Protein AF-B1BQ79-F1 (afdb_monomer_lite)

Organism: NCBI:txid451755

Foldseek 3Di:
DDDDDDDDDDPVNVVVVVVVVVVVCVVAPAAPAWDDDLAWTDDPNFIWGWDAWQFLLVQWDFRHAHPVRQWGKTFHDDPPDTQKIWTQGPVDIIIIGGPPDDFDQDAAFQWKWKQRVPSDSCTLIDRDPVVSVLVVVVLPDDDQWDKAKFQAQSAQKIWIFTGHPPDRIGGPSRTSWIWGQGPNWIWTAGPVQVVVQPPPPPGSIGIGGTDTDPPPVSSVVCVVCVVSHHPHSDDDDD

Secondary structure (DSSP, 8-state):
----------HHHHHHHHHHHHHHHHHSPBPSS-EE-SSEEEETTEEEEE---EE-GGG-EEEEE-TTS--EEEEEESSSSEEEEEEE-SS-EEEEE-TTPPPPSSS-EEEEEESTT-SSS--EEE--HHHHHHHHHHHT----EEEEEES-TTTSEEEEEEEETT-SEE-GGGEEEEEEEETTEEEEE-HHHHHHHT--TT-S-EEEEEEEP--HHHHHHHHHTHHHH--BS-----

Structure (mmCIF, N/CA/C/O backbone):
data_AF-B1BQ79-F1
#
_entry.id   AF-B1BQ79-F1
#
loop_
_atom_site.group_PDB
_atom_site.id
_atom_site.type_symbol
_atom_site.label_atom_id
_atom_site.label_alt_id
_atom_site.label_comp_id
_atom_site.label_asym_id
_atom_site.label_entity_id
_atom_site.label_seq_id
_atom_site.pdbx_PDB_ins_code
_atom_site.Cartn_x
_atom_site.Cartn_y
_atom_site.Cartn_z
_atom_site.occupancy
_atom_site.B_iso_or_equiv
_atom_site.auth_seq_id
_atom_site.auth_comp_id
_atom_site.auth_asym_id
_atom_site.auth_atom_id
_atom_site.pdbx_PDB_model_num
ATOM 1 N N . MET A 1 1 ? -29.094 53.084 30.830 1.00 44.12 1 MET A N 1
ATOM 2 C CA . MET A 1 1 ? -29.700 51.747 31.041 1.00 44.12 1 MET A CA 1
ATOM 3 C C . MET A 1 1 ? -29.272 50.825 29.903 1.00 44.12 1 MET A C 1
ATOM 5 O O . MET A 1 1 ? -29.680 51.060 28.771 1.00 44.12 1 MET A O 1
ATOM 9 N N . LYS A 1 2 ? -28.404 49.832 30.152 1.00 46.66 2 LYS A N 1
ATOM 10 C CA . LYS A 1 2 ? -28.045 48.827 29.133 1.00 46.66 2 LYS A CA 1
ATOM 11 C C . LYS A 1 2 ? -29.230 47.869 28.967 1.00 46.66 2 LYS A C 1
ATOM 13 O O . LYS A 1 2 ? -29.607 47.197 29.919 1.00 46.66 2 LYS A O 1
ATOM 18 N N . LYS A 1 3 ? -29.847 47.849 27.781 1.00 50.97 3 LYS A N 1
ATOM 19 C CA . LYS A 1 3 ? -30.880 46.867 27.423 1.00 50.97 3 LYS A CA 1
ATOM 20 C C . LYS A 1 3 ? -30.214 45.496 27.297 1.00 50.97 3 LYS A C 1
ATOM 22 O O . LYS A 1 3 ? -29.418 45.294 26.382 1.00 50.97 3 LYS A O 1
ATOM 27 N N . ASN A 1 4 ? -30.545 44.568 28.190 1.00 51.78 4 ASN A N 1
ATOM 28 C CA . ASN A 1 4 ? -30.192 43.162 28.020 1.00 51.78 4 ASN A CA 1
ATOM 29 C C . ASN A 1 4 ? -30.968 42.626 26.810 1.00 51.78 4 ASN A C 1
ATOM 31 O O . ASN A 1 4 ? -32.196 42.558 26.837 1.00 51.78 4 ASN A O 1
ATOM 35 N N . LYS A 1 5 ? -30.264 42.301 25.721 1.00 53.72 5 LYS A N 1
ATOM 36 C CA . LYS A 1 5 ? -30.862 41.598 24.582 1.00 53.72 5 LYS A CA 1
ATOM 37 C C . LYS A 1 5 ? -31.101 40.149 25.000 1.00 53.72 5 LYS A C 1
ATOM 39 O O . LYS A 1 5 ? -30.147 39.404 25.194 1.00 53.72 5 LYS A O 1
ATOM 44 N N . ILE A 1 6 ? -32.366 39.766 25.141 1.00 58.16 6 ILE A N 1
ATOM 45 C CA . ILE A 1 6 ? -32.763 38.365 25.294 1.00 58.16 6 ILE A CA 1
ATOM 46 C C . ILE A 1 6 ? -32.676 37.735 23.903 1.00 58.16 6 ILE A C 1
ATOM 48 O O . ILE A 1 6 ? -33.415 38.120 22.998 1.00 58.16 6 ILE A O 1
ATOM 52 N N . ILE A 1 7 ? -31.736 36.811 23.714 1.00 64.56 7 ILE A N 1
ATOM 53 C CA . ILE A 1 7 ? -31.636 36.016 22.490 1.00 64.56 7 ILE A CA 1
ATOM 54 C C . ILE A 1 7 ? -32.613 34.850 22.644 1.00 64.56 7 ILE A C 1
ATOM 56 O O . ILE A 1 7 ? -32.379 33.942 23.437 1.00 64.56 7 ILE A O 1
ATOM 60 N N . ILE A 1 8 ? -33.727 34.893 21.913 1.00 64.44 8 ILE A N 1
ATOM 61 C CA . ILE A 1 8 ? -34.681 33.783 21.839 1.00 64.44 8 ILE A CA 1
ATOM 62 C C . ILE A 1 8 ? -34.204 32.861 20.717 1.00 64.44 8 ILE A C 1
ATOM 64 O O . ILE A 1 8 ? -34.323 33.198 19.540 1.00 64.44 8 ILE A O 1
ATOM 68 N N . ILE A 1 9 ? -33.629 31.716 21.082 1.00 68.50 9 ILE A N 1
ATOM 69 C CA . ILE A 1 9 ? -33.280 30.673 20.115 1.00 68.50 9 ILE A CA 1
ATOM 70 C C . ILE A 1 9 ? -34.561 29.880 19.815 1.00 68.50 9 ILE A C 1
ATOM 72 O O . ILE A 1 9 ? -35.180 29.366 20.750 1.00 68.50 9 ILE A O 1
ATOM 76 N N . PRO A 1 10 ? -34.992 29.769 18.548 1.00 78.81 10 PRO A N 1
ATOM 77 C CA . PRO A 1 10 ? -36.193 29.019 18.205 1.00 78.81 10 PRO A CA 1
ATOM 78 C C . PRO A 1 10 ? -36.003 27.528 18.510 1.00 78.81 10 PRO A C 1
ATOM 80 O O . PRO A 1 10 ? -34.945 26.960 18.242 1.00 78.81 10 PRO A O 1
ATOM 83 N N . THR A 1 11 ? -37.047 26.869 19.017 1.00 78.88 11 THR A N 1
ATOM 84 C CA . THR A 1 11 ? -37.045 25.438 19.382 1.00 78.88 11 THR A CA 1
ATOM 85 C C . THR A 1 11 ? -36.559 24.535 18.241 1.00 78.88 11 THR A C 1
ATOM 87 O O . THR A 1 11 ? -35.865 23.551 18.482 1.00 78.88 11 THR A O 1
ATOM 90 N N . LEU A 1 12 ? -36.847 24.911 16.989 1.00 81.12 12 LEU A N 1
ATOM 91 C CA . LEU A 1 12 ? -36.359 24.224 15.791 1.00 81.12 12 LEU A CA 1
ATOM 92 C C . LEU A 1 12 ? -34.825 24.257 15.667 1.00 81.12 12 LEU A C 1
ATOM 94 O O . LEU A 1 12 ? -34.223 23.248 15.320 1.00 81.12 12 LEU A O 1
ATOM 98 N N . ALA A 1 13 ? -34.180 25.382 15.991 1.00 81.50 13 ALA A N 1
ATOM 99 C CA . ALA A 1 13 ? -32.720 25.481 15.964 1.00 81.50 13 ALA A CA 1
ATOM 100 C C . ALA A 1 13 ? -32.080 24.606 17.052 1.00 81.50 13 ALA A C 1
ATOM 102 O O . ALA A 1 13 ? -31.071 23.958 16.794 1.00 81.50 13 ALA A O 1
ATOM 103 N N . ILE A 1 14 ? -32.697 24.517 18.236 1.00 85.00 14 ILE A N 1
ATOM 104 C CA . ILE A 1 14 ? -32.247 23.613 19.307 1.00 85.00 14 ILE A CA 1
ATOM 105 C C . ILE A 1 14 ? -32.357 22.147 18.858 1.00 85.00 14 ILE A C 1
ATOM 107 O O . ILE A 1 14 ? -31.410 21.385 19.033 1.00 85.00 14 ILE A O 1
ATOM 111 N N . LEU A 1 15 ? -33.471 21.761 18.225 1.00 87.38 15 LEU A N 1
ATOM 112 C CA . LEU A 1 15 ? -33.666 20.417 17.664 1.00 87.38 15 LEU A CA 1
ATOM 113 C C . LEU A 1 15 ? -32.616 20.070 16.600 1.00 87.38 15 LEU A C 1
ATOM 115 O O . LEU A 1 15 ? -32.048 18.982 16.649 1.00 87.38 15 LEU A O 1
ATOM 119 N N . ILE A 1 16 ? -32.316 20.998 15.685 1.00 89.25 16 ILE A N 1
ATOM 120 C CA . ILE A 1 16 ? -31.269 20.814 14.669 1.00 89.25 16 ILE A CA 1
ATOM 121 C C . ILE A 1 16 ? -29.898 20.640 15.332 1.00 89.25 16 ILE A C 1
ATOM 123 O O . ILE A 1 16 ? -29.159 19.733 14.966 1.00 89.25 16 ILE A O 1
ATOM 127 N N . ILE A 1 17 ? -29.566 21.460 16.335 1.00 87.31 17 ILE A N 1
ATOM 128 C CA . ILE A 1 17 ? -28.294 21.355 17.063 1.00 87.31 17 ILE A CA 1
ATOM 129 C C . ILE A 1 17 ? -28.168 19.988 17.742 1.00 87.31 17 ILE A C 1
ATOM 131 O O . ILE A 1 17 ? -27.147 19.323 17.579 1.00 87.31 17 ILE A O 1
ATOM 135 N N . ILE A 1 18 ? -29.204 19.541 18.459 1.00 88.88 18 ILE A N 1
ATOM 136 C CA . ILE A 1 18 ? -29.208 18.230 19.122 1.00 88.88 18 ILE A CA 1
ATOM 137 C C . ILE A 1 18 ? -29.044 17.116 18.086 1.00 88.88 18 ILE A C 1
ATOM 139 O O . ILE A 1 18 ? -28.185 16.257 18.257 1.00 88.88 18 ILE A O 1
ATOM 143 N N . PHE A 1 19 ? -29.799 17.160 16.987 1.00 91.06 19 PHE A N 1
ATOM 144 C CA . PHE A 1 19 ? -29.711 16.169 15.916 1.00 91.06 19 PHE A CA 1
ATOM 145 C C . PHE A 1 19 ? -28.308 16.105 15.298 1.00 91.06 19 PHE A C 1
ATOM 147 O O . PHE A 1 19 ? -27.747 15.019 15.147 1.00 91.06 19 PHE A O 1
ATOM 154 N N . CYS A 1 20 ? -27.699 17.258 15.012 1.00 88.75 20 CYS A N 1
ATOM 155 C CA . CYS A 1 20 ? -26.332 17.341 14.506 1.00 88.75 20 CYS A CA 1
ATOM 156 C C . CYS A 1 20 ? -25.313 16.766 15.499 1.00 88.75 20 CYS A C 1
ATOM 158 O O . CYS A 1 20 ? -24.434 16.009 15.090 1.00 88.75 20 CYS A O 1
ATOM 160 N N . ILE A 1 21 ? -25.442 17.070 16.795 1.00 87.19 21 ILE A N 1
ATOM 161 C CA . ILE A 1 21 ? -24.575 16.516 17.846 1.00 87.19 21 ILE A CA 1
ATOM 162 C C . ILE A 1 21 ? -24.744 14.995 17.936 1.00 87.19 21 ILE A C 1
ATOM 164 O O . ILE A 1 21 ? -23.754 14.269 18.016 1.00 87.19 21 ILE A O 1
ATOM 168 N N . THR A 1 22 ? -25.977 14.490 17.884 1.00 87.56 22 THR A N 1
ATOM 169 C CA . THR A 1 22 ? -26.258 13.051 17.909 1.00 87.56 22 THR A CA 1
ATOM 170 C C . THR A 1 22 ? -25.639 12.346 16.706 1.00 87.56 22 THR A C 1
ATOM 172 O O . THR A 1 22 ? -24.915 11.371 16.893 1.00 87.56 22 THR A O 1
ATOM 175 N N . ILE A 1 23 ? -25.842 12.857 15.486 1.00 88.25 23 ILE A N 1
ATOM 176 C CA . ILE A 1 23 ? -25.208 12.304 14.278 1.00 88.25 23 ILE A CA 1
ATOM 177 C C . ILE A 1 23 ? -23.687 12.344 14.400 1.00 88.25 23 ILE A C 1
ATOM 179 O O . ILE A 1 23 ? -23.021 11.362 14.073 1.00 88.25 23 ILE A O 1
ATOM 183 N N . TYR A 1 24 ? -23.132 13.460 14.872 1.00 86.25 24 TYR A N 1
ATOM 184 C CA . TYR A 1 24 ? -21.693 13.604 15.046 1.00 86.25 24 TYR A CA 1
ATOM 185 C C . TYR A 1 24 ? -21.133 12.545 16.000 1.00 86.25 24 TYR A C 1
ATOM 187 O O . TYR A 1 24 ? -20.143 11.898 15.663 1.00 86.25 24 TYR A O 1
ATOM 195 N N . ASN A 1 25 ? -21.787 12.325 17.143 1.00 84.31 25 ASN A N 1
ATOM 196 C CA . ASN A 1 25 ? -21.373 11.340 18.142 1.00 84.31 25 ASN A CA 1
ATOM 197 C C . ASN A 1 25 ? -21.542 9.895 17.651 1.00 84.31 25 ASN A C 1
ATOM 199 O O . ASN A 1 25 ? -20.700 9.059 17.956 1.00 84.31 25 ASN A O 1
ATOM 203 N N . ILE A 1 26 ? -22.577 9.600 16.856 1.00 85.56 26 ILE A N 1
ATOM 204 C CA . ILE A 1 26 ? -22.743 8.286 16.210 1.00 85.56 26 ILE A CA 1
ATOM 205 C C . ILE A 1 26 ? -21.612 8.034 15.207 1.00 85.56 26 ILE A C 1
ATOM 207 O O . ILE A 1 26 ? -21.081 6.931 15.139 1.00 85.56 26 ILE A O 1
ATOM 211 N N . LYS A 1 27 ? -21.214 9.061 14.446 1.00 85.00 27 LYS A N 1
ATOM 212 C CA . LYS A 1 27 ? -20.102 8.977 13.487 1.00 85.00 27 LYS A CA 1
ATOM 213 C C . LYS A 1 27 ? -18.721 9.047 14.138 1.00 85.00 27 LYS A C 1
ATOM 215 O O . LYS A 1 27 ? -17.733 8.765 13.472 1.00 85.00 27 LYS A O 1
ATOM 220 N N . ASN A 1 28 ? -18.625 9.460 15.399 1.00 85.50 28 ASN A N 1
ATOM 221 C CA . ASN A 1 28 ? -17.367 9.611 16.130 1.00 85.50 28 ASN A CA 1
ATOM 222 C C . ASN A 1 28 ? -17.525 9.121 17.575 1.00 85.50 28 ASN A C 1
ATOM 224 O O . ASN A 1 28 ? -17.385 9.923 18.505 1.00 85.50 28 ASN A O 1
ATOM 228 N N . PRO A 1 29 ? -17.839 7.829 17.780 1.00 91.81 29 PRO A N 1
ATOM 229 C CA . PRO A 1 29 ? -17.966 7.293 19.123 1.00 91.81 29 PRO A CA 1
ATOM 230 C C . PRO A 1 29 ? -16.620 7.394 19.839 1.00 91.81 29 PRO A C 1
ATOM 232 O O . PRO A 1 29 ? -15.568 7.288 19.214 1.00 91.81 29 PRO A O 1
ATOM 235 N N . VAL A 1 30 ? -16.638 7.595 21.153 1.00 91.88 30 VAL A N 1
ATOM 236 C CA . VAL A 1 30 ? -15.427 7.443 21.967 1.00 91.88 30 VAL A CA 1
ATOM 237 C C . VAL A 1 30 ? -15.235 5.954 22.230 1.00 91.88 30 VAL A C 1
ATOM 239 O O . VAL A 1 30 ? -16.140 5.298 22.754 1.00 91.88 30 VAL A O 1
ATOM 242 N N . ILE A 1 31 ? -14.078 5.421 21.848 1.00 90.69 31 ILE A N 1
ATOM 243 C CA . ILE A 1 31 ? -13.739 4.020 22.071 1.00 90.69 31 ILE A CA 1
ATOM 244 C C . ILE A 1 31 ? -13.534 3.782 23.570 1.00 90.69 31 ILE A C 1
ATOM 246 O O . ILE A 1 31 ? -12.823 4.529 24.239 1.00 90.69 31 ILE A O 1
ATOM 250 N N . LYS A 1 32 ? -14.161 2.735 24.111 1.00 88.38 32 LYS A N 1
ATOM 251 C CA . LYS A 1 32 ? -13.982 2.319 25.509 1.00 88.38 32 LYS A CA 1
ATOM 252 C C . LYS A 1 32 ? -13.053 1.116 25.582 1.00 88.38 32 LYS A C 1
ATOM 254 O O . LYS A 1 32 ? -13.150 0.221 24.749 1.00 88.38 32 LYS A O 1
ATOM 259 N N . GLY A 1 33 ? -12.201 1.069 26.605 1.00 83.81 33 GLY A N 1
ATOM 260 C CA . GLY A 1 33 ? -11.332 -0.085 26.859 1.00 83.81 33 GLY A CA 1
ATOM 261 C C . GLY A 1 33 ? -10.111 -0.181 25.942 1.00 83.81 33 GLY A C 1
ATOM 262 O O . GLY A 1 33 ? -9.488 -1.236 25.899 1.00 83.81 33 GLY A O 1
ATOM 263 N N . LEU A 1 34 ? -9.771 0.899 25.232 1.00 89.94 34 LEU A N 1
ATOM 264 C CA . LEU A 1 34 ? -8.450 1.083 24.637 1.00 89.94 34 LEU A CA 1
ATOM 265 C C . LEU A 1 34 ? -7.559 1.775 25.669 1.00 89.94 34 LEU A C 1
ATOM 267 O O . LEU A 1 34 ? -7.867 2.883 26.102 1.00 89.94 34 LEU A O 1
ATOM 271 N N . TYR A 1 35 ? -6.479 1.123 26.076 1.00 89.00 35 TYR A N 1
ATOM 272 C CA . TYR A 1 35 ? -5.535 1.652 27.060 1.00 89.00 35 TYR A CA 1
ATOM 273 C C . TYR A 1 35 ? -4.110 1.254 26.692 1.00 89.00 35 TYR A C 1
ATOM 275 O O . TYR A 1 35 ? -3.899 0.285 25.967 1.00 89.00 35 TYR A O 1
ATOM 283 N N . GLY A 1 36 ? -3.125 1.995 27.190 1.00 88.81 36 GLY A N 1
ATOM 284 C CA . GLY A 1 36 ? -1.731 1.800 26.812 1.00 88.81 36 GLY A CA 1
ATOM 285 C C . GLY A 1 36 ? -0.973 3.117 26.738 1.00 88.81 36 GLY A C 1
ATOM 286 O O . GLY A 1 36 ? -1.372 4.105 27.354 1.00 88.81 36 GLY A O 1
ATOM 287 N N . ASN A 1 37 ? 0.120 3.111 25.990 1.00 86.75 37 ASN A N 1
ATOM 288 C CA . ASN A 1 37 ? 0.942 4.278 25.692 1.00 86.75 37 ASN A CA 1
ATOM 289 C C . ASN A 1 37 ? 1.219 4.330 24.176 1.00 86.75 37 ASN A C 1
ATOM 291 O O . ASN A 1 37 ? 0.568 3.635 23.399 1.00 86.75 37 ASN A O 1
ATOM 295 N N . MET A 1 38 ? 2.166 5.167 23.745 1.00 84.00 38 MET A N 1
ATOM 296 C CA . MET A 1 38 ? 2.494 5.281 22.319 1.00 84.00 38 MET A CA 1
ATOM 297 C C . MET A 1 38 ? 3.091 4.000 21.727 1.00 84.00 38 MET A C 1
ATOM 299 O O . MET A 1 38 ? 2.953 3.793 20.529 1.00 84.00 38 MET A O 1
ATOM 303 N N . GLU A 1 39 ? 3.724 3.154 22.538 1.00 91.44 39 GLU A N 1
ATOM 304 C CA . GLU A 1 39 ? 4.432 1.952 22.089 1.00 91.44 39 GLU A CA 1
ATOM 305 C C . GLU A 1 39 ? 3.551 0.706 22.128 1.00 91.44 39 GLU A C 1
ATOM 307 O O . GLU A 1 39 ? 3.727 -0.196 21.323 1.00 91.44 39 GLU A O 1
ATOM 312 N N . ILE A 1 40 ? 2.610 0.621 23.069 1.00 93.94 40 ILE A N 1
ATOM 313 C CA . ILE A 1 40 ? 1.794 -0.574 23.280 1.00 93.94 40 ILE A CA 1
ATOM 314 C C . ILE A 1 40 ? 0.364 -0.157 23.567 1.00 93.94 40 ILE A C 1
ATOM 316 O O . ILE A 1 40 ? 0.108 0.625 24.484 1.00 93.94 40 ILE A O 1
ATOM 320 N N . ILE A 1 41 ? -0.576 -0.767 22.852 1.00 94.19 41 ILE A N 1
ATOM 321 C CA . ILE A 1 41 ? -2.007 -0.635 23.101 1.00 94.19 41 ILE A CA 1
ATOM 322 C C . ILE A 1 41 ? -2.619 -1.977 23.490 1.00 94.19 41 ILE A C 1
ATOM 324 O O . ILE A 1 41 ? -2.165 -3.055 23.100 1.00 94.19 41 ILE A O 1
ATOM 328 N N . LYS A 1 42 ? -3.687 -1.902 24.275 1.00 93.12 42 LYS A N 1
ATOM 329 C CA . LYS A 1 42 ? -4.493 -3.039 24.695 1.00 93.12 42 LYS A CA 1
ATOM 330 C C . LYS A 1 42 ? -5.951 -2.742 24.405 1.00 93.12 42 LYS A C 1
ATOM 332 O O . LYS A 1 42 ? -6.467 -1.706 24.822 1.00 93.12 42 LYS A O 1
ATOM 337 N N . TYR A 1 43 ? -6.602 -3.650 23.687 1.00 90.19 43 TYR A N 1
ATOM 338 C CA . TYR A 1 43 ? -8.005 -3.529 23.318 1.00 90.19 43 TYR A CA 1
ATOM 339 C C . TYR A 1 43 ? -8.637 -4.904 23.126 1.00 90.19 43 TYR A C 1
ATOM 341 O O . TYR A 1 43 ? -8.059 -5.773 22.480 1.00 90.19 43 TYR A O 1
ATOM 349 N N . ASN A 1 44 ? -9.835 -5.100 23.681 1.00 85.81 44 ASN A N 1
ATOM 350 C CA . ASN A 1 44 ? -10.611 -6.339 23.550 1.00 85.81 44 ASN A CA 1
ATOM 351 C C . ASN A 1 44 ? -9.807 -7.625 23.860 1.00 85.81 44 ASN A C 1
ATOM 353 O O . ASN A 1 44 ? -9.868 -8.606 23.127 1.00 85.81 44 ASN A O 1
ATOM 357 N N . GLY A 1 45 ? -8.994 -7.599 24.923 1.00 85.88 45 GLY A N 1
ATOM 358 C CA . GLY A 1 45 ? -8.154 -8.735 25.326 1.00 85.88 45 GLY A CA 1
ATOM 359 C C . GLY A 1 45 ? -6.896 -8.957 24.475 1.00 85.88 45 GLY A C 1
ATOM 360 O O . GLY A 1 45 ? -6.101 -9.831 24.812 1.00 85.88 45 GLY A O 1
ATOM 361 N N . GLN A 1 46 ? -6.675 -8.157 23.429 1.00 88.94 46 GLN A N 1
ATOM 362 C CA . GLN A 1 46 ? -5.468 -8.194 22.609 1.00 88.94 46 GLN A CA 1
ATOM 363 C C . GLN A 1 46 ? -4.458 -7.133 23.060 1.00 88.94 46 GLN A C 1
ATOM 365 O O . GLN A 1 46 ? -4.829 -5.987 23.314 1.00 88.94 46 GLN A O 1
ATOM 370 N N . THR A 1 47 ? -3.176 -7.506 23.093 1.00 92.56 47 THR A N 1
ATOM 371 C CA . THR A 1 47 ? -2.047 -6.563 23.148 1.00 92.56 47 THR A CA 1
ATOM 372 C C . THR A 1 47 ? -1.473 -6.397 21.743 1.00 92.56 47 THR A C 1
ATOM 374 O O . THR A 1 47 ? -1.258 -7.399 21.055 1.00 92.56 47 THR A O 1
ATOM 377 N N . ALA A 1 48 ? -1.228 -5.157 21.331 1.00 94.19 48 ALA A N 1
ATOM 378 C CA . ALA A 1 48 ? -0.541 -4.821 20.092 1.00 94.19 48 ALA A CA 1
ATOM 379 C C . ALA A 1 48 ? 0.568 -3.802 20.372 1.00 94.19 48 ALA A C 1
ATOM 381 O O . ALA A 1 48 ? 0.394 -2.890 21.181 1.00 94.19 48 ALA A O 1
ATOM 382 N N . GLU A 1 49 ? 1.700 -3.983 19.712 1.00 95.94 49 GLU A N 1
ATOM 383 C CA . GLU A 1 49 ? 2.904 -3.168 19.856 1.00 95.94 49 GLU A CA 1
ATOM 384 C C . GLU A 1 49 ? 3.072 -2.308 18.610 1.00 95.94 49 GLU A C 1
ATOM 386 O O . GLU A 1 49 ? 2.628 -2.692 17.527 1.00 95.94 49 GLU A O 1
ATOM 391 N N . MET A 1 50 ? 3.654 -1.127 18.772 1.00 94.69 50 MET A N 1
ATOM 392 C CA . MET A 1 50 ? 3.895 -0.195 17.685 1.00 94.69 50 MET A CA 1
ATOM 393 C C . MET A 1 50 ? 4.799 -0.861 16.653 1.00 94.69 50 MET A C 1
ATOM 395 O O . MET A 1 50 ? 5.840 -1.418 16.991 1.00 94.69 50 MET A O 1
ATOM 399 N N . ASP A 1 51 ? 4.379 -0.809 15.399 1.00 93.38 51 ASP A N 1
ATOM 400 C CA . ASP A 1 51 ? 5.089 -1.410 14.278 1.00 93.38 51 ASP A CA 1
ATOM 401 C C . ASP A 1 51 ? 4.828 -0.590 13.015 1.00 93.38 51 ASP A C 1
ATOM 403 O O . ASP A 1 51 ? 3.866 0.174 12.973 1.00 93.38 51 ASP A O 1
ATOM 407 N N . SER A 1 52 ? 5.658 -0.735 11.988 1.00 90.00 52 SER A N 1
ATOM 408 C CA . SER A 1 52 ? 5.522 -0.004 10.729 1.00 90.00 52 SER A CA 1
ATOM 409 C C . SER A 1 52 ? 4.847 -0.872 9.673 1.00 90.00 52 SER A C 1
ATOM 411 O O . SER A 1 52 ? 5.428 -1.837 9.172 1.00 90.00 52 SER A O 1
ATOM 413 N N . PHE A 1 53 ? 3.610 -0.530 9.316 1.00 92.06 53 PHE A N 1
ATOM 414 C CA . PHE A 1 53 ? 2.914 -1.167 8.205 1.00 92.06 53 PHE A CA 1
ATOM 415 C C . PHE A 1 53 ? 2.002 -0.192 7.470 1.00 92.06 53 PHE A C 1
ATOM 417 O O . PHE A 1 53 ? 1.492 0.787 8.011 1.00 92.06 53 PHE A O 1
ATOM 424 N N . PHE A 1 54 ? 1.748 -0.516 6.217 1.00 90.62 54 PHE A N 1
ATOM 425 C CA . PHE A 1 54 ? 0.893 0.219 5.313 1.00 90.62 54 PHE A CA 1
ATOM 426 C C . PHE A 1 54 ? -0.464 -0.458 5.235 1.00 90.62 54 PHE A C 1
ATOM 428 O O . PHE A 1 54 ? -0.545 -1.651 4.952 1.00 90.62 54 PHE A O 1
ATOM 435 N N . SER A 1 55 ? -1.533 0.288 5.507 1.00 89.44 55 SER A N 1
ATOM 436 C CA . SER A 1 55 ? -2.857 -0.310 5.687 1.00 89.44 55 SER A CA 1
ATOM 437 C C . SER A 1 55 ? -3.819 -0.017 4.557 1.00 89.44 55 SER A C 1
ATOM 439 O O . SER A 1 55 ? -3.881 1.102 4.057 1.00 89.44 55 SER A O 1
ATOM 441 N N . ASP A 1 56 ? -4.626 -1.002 4.188 1.00 89.44 56 ASP A N 1
ATOM 442 C CA . ASP A 1 56 ? -5.766 -0.784 3.316 1.00 89.44 56 ASP A CA 1
ATOM 443 C C . ASP A 1 56 ? -6.946 -0.270 4.137 1.00 89.44 56 ASP A C 1
ATOM 445 O O . ASP A 1 56 ? -7.722 -1.031 4.718 1.00 89.44 56 ASP A O 1
ATOM 449 N N . SER A 1 57 ? -7.088 1.052 4.177 1.00 84.06 57 SER A N 1
ATOM 450 C CA . SER A 1 57 ? -8.129 1.712 4.966 1.00 84.06 57 SER A CA 1
ATOM 451 C C . SER A 1 57 ? -9.562 1.290 4.617 1.00 84.06 57 SER A C 1
ATOM 453 O O . SER A 1 57 ? -10.457 1.458 5.444 1.00 84.06 57 SER A O 1
ATOM 455 N N . THR A 1 58 ? -9.800 0.714 3.433 1.00 86.94 58 THR A N 1
ATOM 456 C CA . THR A 1 58 ? -11.131 0.224 3.042 1.00 86.94 58 THR A CA 1
ATOM 457 C C . THR A 1 58 ? -11.513 -1.079 3.747 1.00 86.94 58 THR A C 1
ATOM 459 O O . THR A 1 58 ? -12.695 -1.404 3.832 1.00 86.94 58 THR A O 1
ATOM 462 N N . GLU A 1 59 ? -10.532 -1.804 4.291 1.00 88.94 59 GLU A N 1
ATOM 463 C CA . GLU A 1 59 ? -10.723 -3.029 5.082 1.00 88.94 59 GLU A CA 1
ATOM 464 C C . GLU A 1 59 ? -10.693 -2.758 6.591 1.00 88.94 59 GLU A C 1
ATOM 466 O O . GLU A 1 59 ? -10.803 -3.676 7.407 1.00 88.94 59 GLU A O 1
ATOM 471 N N . ALA A 1 60 ? -10.564 -1.487 6.971 1.00 89.69 60 ALA A N 1
ATOM 472 C CA . ALA A 1 60 ? -10.541 -1.063 8.352 1.00 89.69 60 ALA A CA 1
ATOM 473 C C . ALA A 1 60 ? -11.951 -0.987 8.950 1.00 89.69 60 ALA A C 1
ATOM 475 O O . ALA A 1 60 ? -12.855 -0.345 8.413 1.00 89.69 60 ALA A O 1
ATOM 476 N N . GLU A 1 61 ? -12.116 -1.536 10.148 1.00 91.06 61 GLU A N 1
ATOM 477 C CA . GLU A 1 61 ? -13.240 -1.206 11.012 1.00 91.06 61 GLU A CA 1
ATOM 478 C C . GLU A 1 61 ? -12.910 0.049 11.818 1.00 91.06 61 GLU A C 1
ATOM 480 O O . GLU A 1 61 ? -11.956 0.078 12.598 1.00 91.06 61 GLU A O 1
ATOM 485 N N . TYR A 1 62 ? -13.720 1.092 11.655 1.00 91.44 62 TYR A N 1
ATOM 486 C CA . TYR A 1 62 ? -13.624 2.276 12.497 1.00 91.44 62 TYR A CA 1
ATOM 487 C C . TYR A 1 62 ? -14.245 2.008 13.871 1.00 91.44 62 TYR A C 1
ATOM 489 O O . TYR A 1 62 ? -15.456 1.823 13.992 1.00 91.44 62 TYR A O 1
ATOM 497 N N . LEU A 1 63 ? -13.413 2.034 14.913 1.00 91.62 63 LEU A N 1
ATOM 498 C CA . LEU A 1 63 ? -13.835 1.757 16.287 1.00 91.62 63 LEU A CA 1
ATOM 499 C C . LEU A 1 63 ? -14.272 3.017 17.043 1.00 91.62 63 LEU A C 1
ATOM 501 O O . LEU A 1 63 ? -15.031 2.930 18.009 1.00 91.62 63 LEU A O 1
ATOM 505 N N . GLY A 1 64 ? -13.790 4.190 16.627 1.00 92.25 64 GLY A N 1
ATOM 506 C CA . GLY A 1 64 ? -14.087 5.461 17.280 1.00 92.25 64 GLY A CA 1
ATOM 507 C C . GLY A 1 64 ? -12.864 6.347 17.465 1.00 92.25 64 GLY A C 1
ATOM 508 O O . GLY A 1 64 ? -11.876 6.240 16.747 1.00 92.25 64 GLY A O 1
ATOM 509 N N . ARG A 1 65 ? -12.929 7.242 18.445 1.00 92.25 65 ARG A N 1
ATOM 510 C CA . ARG A 1 65 ? -11.834 8.118 18.866 1.00 92.25 65 ARG A CA 1
ATOM 511 C C . ARG A 1 65 ? -11.345 7.759 20.256 1.00 92.25 65 ARG A C 1
ATOM 513 O O . ARG A 1 65 ? -12.151 7.356 21.092 1.00 92.25 65 ARG A O 1
ATOM 520 N N . THR A 1 66 ? -10.061 7.975 20.514 1.00 91.31 66 THR A N 1
ATOM 521 C CA . THR A 1 66 ? -9.498 7.949 21.872 1.00 91.31 66 THR A CA 1
ATOM 522 C C . THR A 1 66 ? -10.234 8.932 22.795 1.00 91.31 66 THR A C 1
ATOM 524 O O . THR A 1 66 ? -10.857 9.890 22.327 1.00 91.31 66 THR A O 1
ATOM 527 N N . GLU A 1 67 ? -10.190 8.709 24.113 1.00 88.81 67 GLU A N 1
ATOM 528 C CA . GLU A 1 67 ? -10.896 9.556 25.095 1.00 88.81 67 GLU A CA 1
ATOM 529 C C . GLU A 1 67 ? -10.440 11.023 25.055 1.00 88.81 67 GLU A C 1
ATOM 531 O O . GLU A 1 67 ? -11.264 11.936 25.150 1.00 88.81 67 GLU A O 1
ATOM 536 N N . ASP A 1 68 ? -9.143 11.246 24.828 1.00 88.19 68 ASP A N 1
ATOM 537 C CA . ASP A 1 68 ? -8.535 12.565 24.617 1.00 88.19 68 ASP A CA 1
ATOM 538 C C . ASP A 1 68 ? -8.871 13.187 23.247 1.00 88.19 68 ASP A C 1
ATOM 540 O O . ASP A 1 68 ? -8.602 14.362 23.012 1.00 88.19 68 ASP A O 1
ATOM 544 N N . LYS A 1 69 ? -9.514 12.417 22.359 1.00 86.44 69 LYS A N 1
ATOM 545 C CA . LYS A 1 69 ? -9.896 12.769 20.986 1.00 86.44 69 LYS A CA 1
ATOM 546 C C . LYS A 1 69 ? -8.718 13.092 20.068 1.00 86.44 69 LYS A C 1
ATOM 548 O O . LYS A 1 69 ? -8.957 13.657 19.002 1.00 86.44 69 LYS A O 1
ATOM 553 N N . ASN A 1 70 ? -7.496 12.699 20.410 1.00 88.25 70 ASN A N 1
ATOM 554 C CA . ASN A 1 70 ? -6.333 12.944 19.558 1.00 88.25 70 ASN A CA 1
ATOM 555 C C . ASN A 1 70 ? -6.306 12.020 18.335 1.00 88.25 70 ASN A C 1
ATOM 557 O O . ASN A 1 70 ? -5.948 12.459 17.246 1.00 88.25 70 ASN A O 1
ATOM 561 N N . PHE A 1 71 ? -6.787 10.781 18.475 1.00 90.50 71 PHE A N 1
ATOM 562 C CA . PHE A 1 71 ? -6.704 9.775 17.418 1.00 90.50 71 PHE A CA 1
ATOM 563 C C . PHE A 1 71 ? -8.070 9.227 17.029 1.00 90.50 71 PHE A C 1
ATOM 565 O O . PHE A 1 71 ? -8.927 8.972 17.878 1.00 90.50 71 PHE A O 1
ATOM 572 N N . LYS A 1 72 ? -8.256 8.996 15.729 1.00 92.06 72 LYS A N 1
ATOM 573 C CA . LYS A 1 72 ? -9.244 8.049 15.207 1.00 92.06 72 LYS A CA 1
ATOM 574 C C . LYS A 1 72 ? -8.630 6.655 15.223 1.00 92.06 72 LYS A C 1
ATOM 576 O O . LYS A 1 72 ? -7.509 6.477 14.761 1.00 92.06 72 LYS A O 1
ATOM 581 N N . VAL A 1 73 ? -9.369 5.682 15.726 1.00 92.44 73 VAL A N 1
ATOM 582 C CA . VAL A 1 73 ? -8.910 4.311 15.925 1.00 92.44 73 VAL A CA 1
ATOM 583 C C . VAL A 1 73 ? -9.582 3.410 14.908 1.00 92.44 73 VAL A C 1
ATOM 585 O O . VAL A 1 73 ? -10.811 3.335 14.829 1.00 92.44 73 VAL A O 1
ATOM 588 N N . TYR A 1 74 ? -8.749 2.713 14.157 1.00 92.06 74 TYR A N 1
ATOM 589 C CA . TYR A 1 74 ? -9.132 1.741 13.155 1.00 92.06 74 TYR A CA 1
ATOM 590 C C . TYR A 1 74 ? -8.514 0.399 13.512 1.00 92.06 74 TYR A C 1
ATOM 592 O O . TYR A 1 74 ? -7.403 0.351 14.041 1.00 92.06 74 TYR A O 1
ATOM 600 N N . ALA A 1 75 ? -9.225 -0.682 13.230 1.00 91.88 75 ALA A N 1
ATOM 601 C CA . ALA A 1 75 ? -8.732 -2.029 13.448 1.00 91.88 75 ALA A CA 1
ATOM 602 C C . ALA A 1 75 ? -9.011 -2.913 12.239 1.00 91.88 75 ALA A C 1
ATOM 604 O O . ALA A 1 75 ? -10.025 -2.752 11.564 1.00 91.88 75 ALA A O 1
ATOM 605 N N . TYR A 1 76 ? -8.128 -3.874 11.994 1.00 90.00 76 TYR A N 1
ATOM 606 C CA . TYR A 1 76 ? -8.251 -4.805 10.877 1.00 90.00 76 TYR A CA 1
ATOM 607 C C . TYR A 1 76 ? -8.435 -6.206 11.442 1.00 90.00 76 TYR A C 1
ATOM 609 O O . TYR A 1 76 ? -7.671 -6.667 12.301 1.00 90.00 76 TYR A O 1
ATOM 617 N N . LYS A 1 77 ? -9.502 -6.871 10.999 1.00 75.00 77 LYS A N 1
ATOM 618 C CA . LYS A 1 77 ? -9.822 -8.226 11.441 1.00 75.00 77 LYS A CA 1
ATOM 619 C C . LYS A 1 77 ? -9.016 -9.227 10.633 1.00 75.00 77 LYS A C 1
ATOM 621 O O . LYS A 1 77 ? -9.062 -9.222 9.410 1.00 75.00 77 LYS A O 1
ATOM 626 N N . ASN A 1 78 ? -8.352 -10.133 11.337 1.00 65.31 78 ASN A N 1
ATOM 627 C CA . ASN A 1 78 ? -7.937 -11.409 10.777 1.00 65.31 78 ASN A CA 1
ATOM 628 C C . ASN A 1 78 ? -8.265 -12.493 11.816 1.00 65.31 78 ASN A C 1
ATOM 630 O O . ASN A 1 78 ? -7.554 -12.647 12.808 1.00 65.31 78 ASN A O 1
ATOM 634 N N . GLY A 1 79 ? -9.403 -13.170 11.638 1.00 65.31 79 GLY A N 1
ATOM 635 C CA . GLY A 1 79 ? -9.976 -14.092 12.625 1.00 65.31 79 GLY A CA 1
ATOM 636 C C . GLY A 1 79 ? -10.943 -13.428 13.618 1.00 65.31 79 GLY A C 1
ATOM 637 O O . GLY A 1 79 ? -11.617 -12.451 13.293 1.00 65.31 79 GLY A O 1
ATOM 638 N N . SER A 1 80 ? -11.054 -13.993 14.829 1.00 66.56 80 SER A N 1
ATOM 639 C CA . SER A 1 80 ? -12.013 -13.558 15.864 1.00 66.56 80 SER A CA 1
ATOM 640 C C . SER A 1 80 ? -11.562 -12.343 16.682 1.00 66.56 80 SER A C 1
ATOM 642 O O . SER A 1 80 ? -12.395 -11.714 17.331 1.00 66.56 80 SER A O 1
ATOM 644 N N . ASN A 1 81 ? -10.268 -12.012 16.651 1.00 78.19 81 ASN A N 1
ATOM 645 C CA . ASN A 1 81 ? -9.673 -10.875 17.355 1.00 78.19 81 ASN A CA 1
ATOM 646 C C . ASN A 1 81 ? -9.032 -9.900 16.356 1.00 78.19 81 ASN A C 1
ATOM 648 O O . ASN A 1 81 ? -8.654 -10.277 15.245 1.00 78.19 81 ASN A O 1
ATOM 652 N N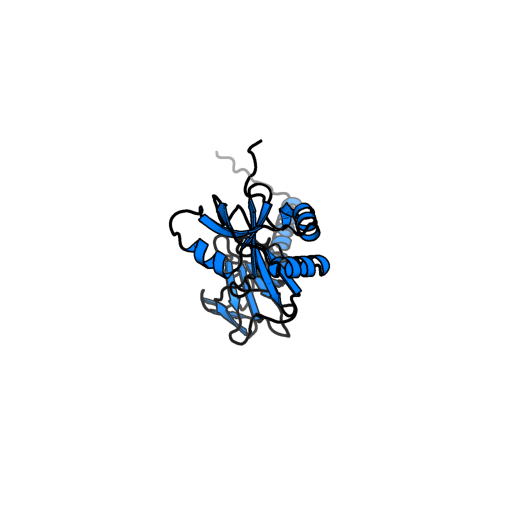 . TYR A 1 82 ? -8.895 -8.638 16.761 1.00 86.00 82 TYR A N 1
ATOM 653 C CA . TYR A 1 82 ? -8.132 -7.643 16.009 1.00 86.00 82 TYR A CA 1
ATOM 654 C C . TYR A 1 82 ? -6.643 -7.903 16.192 1.00 86.00 82 TYR A C 1
ATOM 656 O O . TYR A 1 82 ? -6.190 -7.960 17.326 1.00 86.00 82 TYR A O 1
ATOM 664 N N . ASN A 1 83 ? -5.884 -8.023 15.105 1.00 89.81 83 ASN A N 1
ATOM 665 C CA . ASN A 1 83 ? -4.429 -8.209 15.174 1.00 89.81 83 ASN A CA 1
ATOM 666 C C . ASN A 1 83 ? -3.650 -6.953 14.786 1.00 89.81 83 ASN A C 1
ATOM 668 O O . ASN A 1 83 ? -2.446 -6.882 15.012 1.00 89.81 83 ASN A O 1
ATOM 672 N N . LEU A 1 84 ? -4.327 -5.981 14.184 1.00 93.06 84 LEU A N 1
ATOM 673 C CA . LEU A 1 84 ? -3.729 -4.789 13.609 1.00 93.06 84 LEU A CA 1
ATOM 674 C C . LEU A 1 84 ? -4.602 -3.589 13.951 1.00 93.06 84 LEU A C 1
ATOM 676 O O . LEU A 1 84 ? -5.831 -3.671 13.860 1.00 93.06 84 LEU A O 1
ATOM 680 N N . PHE A 1 85 ? -3.966 -2.477 14.292 1.00 93.38 85 PHE A N 1
ATOM 681 C CA . PHE A 1 85 ? -4.635 -1.218 14.581 1.00 93.38 85 PHE A CA 1
ATOM 682 C C . PHE A 1 85 ? -3.904 -0.054 13.926 1.00 93.38 85 PHE A C 1
ATOM 684 O O . PHE A 1 85 ? -2.676 -0.027 13.890 1.00 93.38 85 PHE A O 1
ATOM 691 N N . THR A 1 86 ? -4.661 0.946 13.488 1.00 92.56 86 THR A N 1
ATOM 692 C CA . THR A 1 86 ? -4.119 2.239 13.068 1.00 92.56 86 THR A CA 1
ATOM 693 C C . THR A 1 86 ? -4.784 3.353 13.863 1.00 92.56 86 THR A C 1
ATOM 695 O O . THR A 1 86 ? -6.011 3.454 13.922 1.00 92.56 86 THR A O 1
ATOM 698 N N . LEU A 1 87 ? -3.968 4.202 14.476 1.00 92.06 87 LEU A N 1
ATOM 699 C CA . LEU A 1 87 ? -4.372 5.423 15.153 1.00 92.06 87 LEU A CA 1
ATOM 700 C C . LEU A 1 87 ? -4.016 6.605 14.250 1.00 92.06 87 LEU A C 1
ATOM 702 O O . LEU A 1 87 ? -2.855 6.990 14.152 1.00 92.06 87 LEU A O 1
ATOM 706 N N . PHE A 1 88 ? -5.023 7.179 13.595 1.00 89.06 88 PHE A N 1
ATOM 707 C CA . PHE A 1 88 ? -4.877 8.350 12.729 1.00 89.06 88 PHE A CA 1
ATOM 708 C C . PHE A 1 88 ? -5.098 9.637 13.531 1.00 89.06 88 PHE A C 1
ATOM 710 O O . PHE A 1 88 ? -6.228 9.936 13.941 1.00 89.06 88 PHE A O 1
ATOM 717 N N . GLY A 1 89 ? -4.017 10.378 13.759 1.00 86.44 89 GLY A N 1
ATOM 718 C CA . GLY A 1 89 ? -4.000 11.724 14.327 1.00 86.44 89 GLY A CA 1
ATOM 719 C C . GLY A 1 89 ? -3.995 12.802 13.240 1.00 86.44 89 GLY A C 1
ATOM 720 O O . GLY A 1 89 ? -4.123 12.515 12.051 1.00 86.44 89 GLY A O 1
ATOM 721 N N . SER A 1 90 ? -3.884 14.067 13.649 1.00 79.94 90 SER A N 1
ATOM 722 C CA . SER A 1 90 ? -3.763 15.201 12.717 1.00 79.94 90 SER A CA 1
ATOM 723 C C . SER A 1 90 ? -2.382 15.315 12.074 1.00 79.94 90 SER A C 1
ATOM 725 O O . SER A 1 90 ? -2.256 15.786 10.950 1.00 79.94 90 SER A O 1
ATOM 727 N N . ASP A 1 91 ? -1.354 14.932 12.818 1.00 78.94 91 ASP A N 1
ATOM 728 C CA . ASP A 1 91 ? 0.062 15.157 12.537 1.00 78.94 91 ASP A CA 1
ATOM 729 C C . ASP A 1 91 ? 0.844 13.845 12.424 1.00 78.94 91 ASP A C 1
ATOM 731 O O . ASP A 1 91 ? 1.894 13.807 11.776 1.00 78.94 91 ASP A O 1
ATOM 735 N N . ASN A 1 92 ? 0.304 12.763 12.984 1.00 80.12 92 ASN A N 1
ATOM 736 C CA . ASN A 1 92 ? 0.902 11.440 12.962 1.00 80.12 92 ASN A CA 1
ATOM 737 C C . ASN A 1 92 ? -0.129 10.332 12.714 1.00 80.12 92 ASN A C 1
ATOM 739 O O . ASN A 1 92 ? -1.304 10.436 13.064 1.00 80.12 92 ASN A O 1
ATOM 743 N N . THR A 1 93 ? 0.349 9.238 12.129 1.00 87.44 93 THR A N 1
ATOM 744 C CA . THR A 1 93 ? -0.374 7.970 12.038 1.00 87.44 93 THR A CA 1
ATOM 745 C C . THR A 1 93 ? 0.478 6.918 12.722 1.00 87.44 93 THR A C 1
ATOM 747 O O . THR A 1 93 ? 1.629 6.731 12.339 1.00 87.44 93 THR A O 1
ATOM 750 N N . ASN A 1 94 ? -0.077 6.255 13.733 1.00 91.31 94 ASN A N 1
ATOM 751 C CA . ASN A 1 94 ? 0.610 5.188 14.449 1.00 91.31 94 ASN A CA 1
ATOM 752 C C . ASN A 1 94 ? -0.034 3.850 14.104 1.00 91.31 94 ASN A C 1
ATOM 754 O O . ASN A 1 94 ? -1.258 3.710 14.149 1.00 91.31 94 ASN A O 1
ATOM 758 N N . THR A 1 95 ? 0.785 2.857 13.810 1.00 92.88 95 THR A N 1
ATOM 759 C CA . THR A 1 95 ? 0.352 1.502 13.481 1.00 92.88 95 THR A CA 1
ATOM 760 C C . THR A 1 95 ? 0.797 0.535 14.570 1.00 92.88 95 THR A C 1
ATOM 762 O O . THR A 1 95 ? 1.867 0.692 15.151 1.00 92.88 95 THR A O 1
ATOM 765 N N . TYR A 1 96 ? -0.061 -0.431 14.904 1.00 94.69 96 TYR A N 1
ATOM 766 C CA . TYR A 1 96 ? 0.171 -1.398 15.976 1.00 94.69 96 TYR A CA 1
ATOM 767 C C . TYR A 1 96 ? -0.183 -2.807 15.522 1.00 94.69 96 TYR A C 1
ATOM 769 O O . TYR A 1 96 ? -1.237 -3.019 14.919 1.00 94.69 96 TYR A O 1
ATOM 777 N N . LYS A 1 97 ? 0.666 -3.775 15.854 1.00 94.25 97 LYS A N 1
ATOM 778 C CA . LYS A 1 97 ? 0.539 -5.179 15.469 1.00 94.25 97 LYS A CA 1
ATOM 779 C C . LYS A 1 97 ? 0.585 -6.080 16.697 1.00 94.25 97 LYS A C 1
ATOM 781 O O . LYS A 1 97 ? 1.391 -5.894 17.603 1.00 94.25 97 LYS A O 1
ATOM 786 N N . ALA A 1 98 ? -0.276 -7.088 16.736 1.00 93.12 98 ALA A N 1
ATOM 787 C CA . ALA A 1 98 ? -0.195 -8.145 17.731 1.00 93.12 98 ALA A CA 1
ATOM 788 C C . ALA A 1 98 ? 1.156 -8.884 17.607 1.00 93.12 98 ALA A C 1
ATOM 790 O O . ALA A 1 98 ? 1.531 -9.252 16.491 1.00 93.12 98 ALA A O 1
ATOM 791 N N . PRO A 1 99 ? 1.870 -9.180 18.710 1.00 90.69 99 PRO A N 1
ATOM 792 C CA . PRO A 1 99 ? 3.197 -9.806 18.645 1.00 90.69 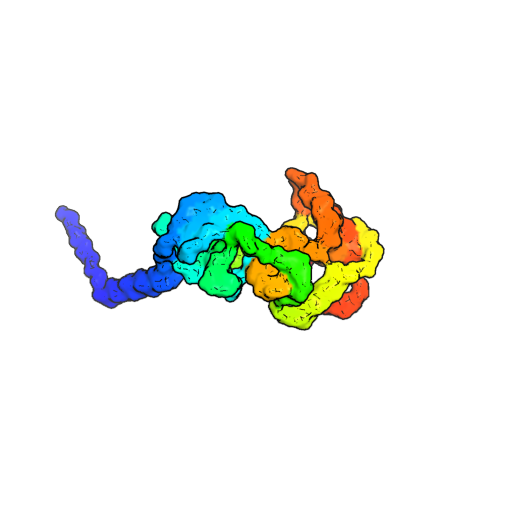99 PRO A CA 1
ATOM 793 C C . PRO A 1 99 ? 3.240 -11.112 17.840 1.00 90.69 99 PRO A C 1
ATOM 795 O O . PRO A 1 99 ? 4.181 -11.359 17.094 1.00 90.69 99 PRO A O 1
ATOM 798 N N . ASN A 1 100 ? 2.175 -11.915 17.927 1.00 88.25 100 ASN A N 1
ATOM 799 C CA . ASN A 1 100 ? 2.072 -13.211 17.249 1.00 88.25 100 ASN A CA 1
ATOM 800 C C . ASN A 1 100 ? 1.503 -13.125 15.825 1.00 88.25 100 ASN A C 1
ATOM 802 O O . ASN A 1 100 ? 1.340 -14.152 15.170 1.00 88.25 100 ASN A O 1
ATOM 806 N N . PHE A 1 101 ? 1.146 -11.931 15.352 1.00 91.12 101 PHE A N 1
ATOM 807 C CA . PHE A 1 101 ? 0.670 -11.745 13.990 1.00 91.12 101 PHE A CA 1
ATOM 808 C C . PHE A 1 101 ? 1.856 -11.501 13.059 1.00 91.12 101 PHE A C 1
ATOM 810 O O . PHE A 1 101 ? 2.637 -10.572 13.275 1.00 91.12 101 PHE A O 1
ATOM 817 N N . SER A 1 102 ? 1.986 -12.316 12.017 1.00 91.56 102 SER A N 1
ATOM 818 C CA . SER A 1 102 ? 2.978 -12.109 10.962 1.00 91.56 102 SER A CA 1
ATOM 819 C C . SER A 1 102 ? 2.302 -11.490 9.749 1.00 91.56 102 SER A C 1
ATOM 821 O O . SER A 1 102 ? 1.270 -11.993 9.307 1.00 91.56 102 SER A O 1
ATOM 823 N N . ILE A 1 103 ? 2.886 -10.420 9.211 1.00 93.81 103 ILE A N 1
ATOM 824 C CA . ILE A 1 103 ? 2.485 -9.884 7.910 1.00 93.81 103 ILE A CA 1
ATOM 825 C C . ILE A 1 103 ? 3.195 -10.734 6.845 1.00 93.81 103 ILE A C 1
ATOM 827 O O . ILE A 1 103 ? 4.427 -10.811 6.880 1.00 93.81 103 ILE A O 1
ATOM 831 N N . PRO A 1 104 ? 2.457 -11.406 5.943 1.00 95.56 104 PRO A N 1
ATOM 832 C CA . PRO A 1 104 ? 3.047 -12.222 4.887 1.00 95.56 104 PRO A CA 1
ATOM 833 C C . PRO A 1 104 ? 4.003 -11.428 3.988 1.00 95.56 104 PRO A C 1
ATOM 835 O O . PRO A 1 104 ? 3.732 -10.269 3.655 1.00 95.56 104 PRO A O 1
ATOM 838 N N . LYS A 1 105 ? 5.104 -12.072 3.588 1.00 95.69 105 LYS A N 1
ATOM 839 C CA . LYS A 1 105 ? 6.118 -11.513 2.671 1.00 95.69 105 LYS A CA 1
ATOM 840 C C . LYS A 1 105 ? 6.233 -12.268 1.346 1.00 95.69 105 LYS A C 1
ATOM 842 O O . LYS A 1 105 ? 6.917 -11.829 0.429 1.00 95.69 105 LYS A O 1
ATOM 847 N N . ASP A 1 106 ? 5.557 -13.402 1.261 1.00 95.88 106 ASP A N 1
ATOM 848 C CA . ASP A 1 106 ? 5.423 -14.250 0.090 1.00 95.88 106 ASP A CA 1
ATOM 849 C C . ASP A 1 106 ? 4.017 -14.871 0.091 1.00 95.88 106 ASP A C 1
ATOM 851 O O . ASP A 1 106 ? 3.230 -14.637 1.012 1.00 95.88 106 ASP A O 1
ATOM 855 N N . GLY A 1 107 ? 3.689 -15.605 -0.973 1.00 96.31 107 GLY A N 1
ATOM 856 C CA . GLY A 1 107 ? 2.378 -16.221 -1.168 1.00 96.31 107 GLY A CA 1
ATOM 857 C C . GLY A 1 107 ? 1.648 -15.669 -2.388 1.00 96.31 107 GLY A C 1
ATOM 858 O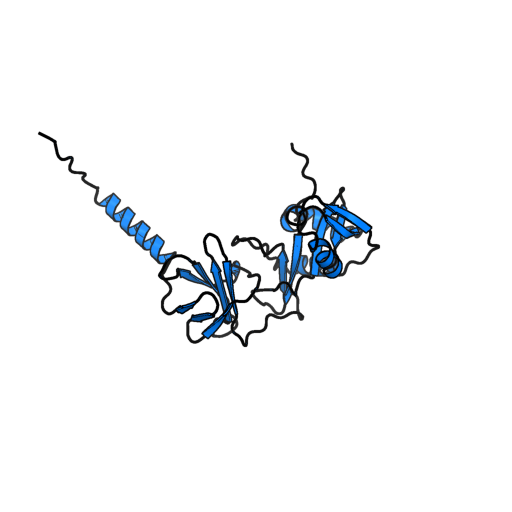 O . GLY A 1 107 ? 2.258 -15.205 -3.359 1.00 96.31 107 GLY A O 1
ATOM 859 N N . GLU A 1 108 ? 0.321 -15.733 -2.364 1.00 97.19 108 GLU A N 1
ATOM 860 C CA . GLU A 1 108 ? -0.501 -15.195 -3.445 1.00 97.19 108 GLU A CA 1
ATOM 861 C C . GLU A 1 108 ? -0.602 -13.672 -3.314 1.00 97.19 108 GLU A C 1
ATOM 863 O O . GLU A 1 108 ? -1.145 -13.165 -2.335 1.00 97.19 108 GLU A O 1
ATOM 868 N N . VAL A 1 109 ? -0.118 -12.917 -4.307 1.00 98.00 109 VAL A N 1
ATOM 869 C CA . VAL A 1 109 ? -0.340 -11.460 -4.341 1.00 98.00 109 VAL A CA 1
ATOM 870 C C . VAL A 1 109 ? -1.825 -11.196 -4.554 1.00 98.00 109 VAL A C 1
ATOM 872 O O . VAL A 1 109 ? -2.379 -11.549 -5.597 1.00 98.00 109 VAL A O 1
ATOM 875 N N . THR A 1 110 ? -2.434 -10.528 -3.581 1.00 96.44 110 THR A N 1
ATOM 876 C CA . THR A 1 110 ? -3.875 -10.229 -3.551 1.00 96.44 110 THR A CA 1
ATOM 877 C C . THR A 1 110 ? -4.171 -8.737 -3.612 1.00 96.44 110 THR A C 1
ATOM 879 O O . THR A 1 110 ? -5.292 -8.351 -3.936 1.00 96.44 110 THR A O 1
ATOM 882 N N . LYS A 1 111 ? -3.181 -7.888 -3.307 1.00 95.25 111 LYS A N 1
ATOM 883 C CA . LYS A 1 111 ? -3.295 -6.431 -3.398 1.00 95.25 111 LYS A CA 1
ATOM 884 C C . LYS A 1 111 ? -1.963 -5.810 -3.806 1.00 95.25 111 LYS A C 1
ATOM 886 O O . LYS A 1 111 ? -0.903 -6.333 -3.459 1.00 95.25 111 LYS A O 1
ATOM 891 N N . VAL A 1 112 ? -2.033 -4.666 -4.479 1.00 95.75 112 VAL A N 1
ATOM 892 C CA . VAL A 1 112 ? -0.881 -3.795 -4.748 1.00 95.75 112 VAL A CA 1
ATOM 893 C C . VAL A 1 112 ? -1.114 -2.460 -4.064 1.00 95.75 112 VAL A C 1
ATOM 895 O O . VAL A 1 112 ? -2.161 -1.847 -4.247 1.00 95.75 112 VAL A O 1
ATOM 898 N N . PHE A 1 113 ? -0.149 -2.026 -3.271 1.00 93.62 113 PHE A N 1
ATOM 899 C CA . PHE A 1 113 ? -0.145 -0.731 -2.612 1.00 93.62 113 PHE A CA 1
ATOM 900 C C . PHE A 1 113 ? 0.797 0.195 -3.375 1.00 93.62 113 PHE A C 1
ATOM 902 O O . PHE A 1 113 ? 1.938 -0.180 -3.644 1.00 93.62 113 PHE A O 1
ATOM 909 N N . LEU A 1 114 ? 0.311 1.386 -3.707 1.00 91.38 114 LEU A N 1
ATOM 910 C CA . LEU A 1 114 ? 1.058 2.420 -4.415 1.00 91.38 114 LEU A CA 1
ATOM 911 C C . LEU A 1 114 ? 1.272 3.614 -3.483 1.00 91.38 114 LEU A C 1
ATOM 913 O O . LEU A 1 114 ? 0.292 4.136 -2.944 1.00 91.38 114 LEU A O 1
ATOM 917 N N . ASP A 1 115 ? 2.533 3.999 -3.264 1.00 85.88 115 ASP A N 1
ATOM 918 C CA . ASP A 1 115 ? 2.959 5.065 -2.335 1.00 85.88 115 ASP A CA 1
ATOM 919 C C . ASP A 1 115 ? 2.183 5.094 -1.005 1.00 85.88 115 ASP A C 1
ATOM 921 O O . ASP A 1 115 ? 1.671 6.133 -0.579 1.00 85.88 115 ASP A O 1
ATOM 925 N N . PRO A 1 116 ? 2.036 3.964 -0.297 1.00 71.88 116 PRO A N 1
ATOM 926 C CA . PRO A 1 116 ? 1.085 3.887 0.800 1.00 71.88 116 PRO A CA 1
ATOM 927 C C . PRO A 1 116 ? 1.555 4.609 2.075 1.00 71.88 116 PRO A C 1
ATOM 929 O O . PRO A 1 116 ? 0.841 4.613 3.078 1.00 71.88 116 PRO A O 1
ATOM 932 N N . ASN A 1 117 ? 2.740 5.225 2.043 1.00 67.00 117 ASN A N 1
ATOM 933 C CA . ASN A 1 117 ? 3.276 6.068 3.107 1.00 67.00 117 ASN A CA 1
ATOM 934 C C . ASN A 1 117 ? 2.692 7.500 3.098 1.00 67.00 117 ASN A C 1
ATOM 936 O O . ASN A 1 117 ? 3.106 8.357 3.883 1.00 67.00 117 ASN A O 1
ATOM 940 N N . THR A 1 118 ? 1.720 7.800 2.226 1.00 60.22 118 THR A N 1
ATOM 941 C CA . THR A 1 118 ? 0.969 9.058 2.308 1.00 60.22 118 THR A CA 1
ATOM 942 C C . THR A 1 118 ? 0.234 9.140 3.647 1.00 60.22 118 THR A C 1
ATOM 944 O O . THR A 1 118 ? -0.497 8.224 4.014 1.00 60.22 118 THR A O 1
ATOM 947 N N . ARG A 1 119 ? 0.373 10.258 4.376 1.00 56.97 119 ARG A N 1
ATOM 948 C CA . ARG A 1 119 ? -0.279 10.507 5.686 1.00 56.97 119 ARG A CA 1
ATOM 949 C C . ARG A 1 119 ? -1.809 10.656 5.611 1.00 56.97 119 ARG A C 1
ATOM 951 O O . ARG A 1 119 ? -2.426 11.220 6.513 1.00 56.97 119 ARG A O 1
ATOM 958 N N . GLU A 1 120 ? -2.425 10.202 4.530 1.00 59.50 120 GLU A N 1
ATOM 959 C CA . GLU A 1 120 ? -3.844 10.342 4.250 1.00 59.50 120 GLU A CA 1
ATOM 960 C C . GLU A 1 120 ? -4.517 8.973 4.230 1.00 59.50 120 GLU A C 1
ATOM 962 O O . GLU A 1 120 ? -3.918 7.964 3.879 1.00 59.50 120 GLU A O 1
ATOM 967 N N . ILE A 1 121 ? -5.808 8.940 4.558 1.00 57.72 121 ILE A N 1
ATOM 968 C CA . ILE A 1 121 ? -6.663 7.759 4.379 1.00 57.72 121 ILE A CA 1
ATOM 969 C C . ILE A 1 121 ? -7.041 7.678 2.889 1.00 57.72 121 ILE A C 1
ATOM 971 O O . ILE A 1 121 ? -8.205 7.826 2.525 1.00 57.72 121 ILE A O 1
ATOM 975 N N . ASN A 1 122 ? -6.038 7.581 2.015 1.00 56.25 122 ASN A N 1
ATOM 976 C CA . ASN A 1 122 ? -6.219 7.569 0.563 1.00 56.25 122 ASN A CA 1
ATOM 977 C C . ASN A 1 122 ? -5.166 6.709 -0.148 1.00 56.25 122 ASN A C 1
ATOM 979 O O . ASN A 1 122 ? -4.795 6.971 -1.291 1.00 56.25 122 ASN A O 1
ATOM 983 N N . ASN A 1 123 ? -4.674 5.685 0.553 1.00 65.44 123 ASN A N 1
ATOM 984 C CA . ASN A 1 123 ? -3.701 4.743 0.022 1.00 65.44 123 ASN A CA 1
ATOM 985 C C . ASN A 1 123 ? -4.282 4.132 -1.254 1.00 65.44 123 ASN A C 1
ATOM 987 O O . ASN A 1 123 ? -5.375 3.557 -1.238 1.00 65.44 123 ASN A O 1
ATOM 991 N N . LYS A 1 124 ? -3.563 4.277 -2.364 1.00 83.50 124 LYS A N 1
ATOM 992 C CA . LYS A 1 124 ? -3.956 3.714 -3.650 1.00 83.50 124 LYS A CA 1
ATOM 993 C C . LYS A 1 124 ? -3.726 2.204 -3.603 1.00 83.50 124 LYS A C 1
ATOM 995 O O . LYS A 1 124 ? -2.616 1.725 -3.823 1.00 83.50 124 LYS A O 1
ATOM 1000 N N . VAL A 1 125 ? -4.775 1.462 -3.250 1.00 90.38 125 VAL A N 1
ATOM 1001 C CA . VAL A 1 125 ? -4.741 -0.002 -3.154 1.00 90.38 125 VAL A CA 1
ATOM 1002 C C . VAL A 1 125 ? -5.487 -0.619 -4.331 1.00 90.38 125 VAL A C 1
ATOM 1004 O O . VAL A 1 125 ? -6.702 -0.476 -4.466 1.00 90.38 125 VAL A O 1
ATOM 1007 N N . ILE A 1 126 ? -4.757 -1.350 -5.165 1.00 92.69 126 ILE A N 1
ATOM 1008 C CA . ILE A 1 126 ? -5.289 -2.092 -6.304 1.00 92.69 126 ILE A CA 1
ATOM 1009 C C . ILE A 1 126 ? -5.641 -3.508 -5.853 1.00 92.69 126 ILE A C 1
ATOM 1011 O O . ILE A 1 126 ? -4.792 -4.234 -5.336 1.00 92.69 126 ILE A O 1
ATOM 1015 N N . LYS A 1 127 ? -6.898 -3.904 -6.071 1.00 92.62 127 LYS A N 1
ATOM 1016 C CA . LYS A 1 127 ? -7.438 -5.237 -5.719 1.00 92.62 127 LYS A CA 1
ATOM 1017 C C . LYS A 1 127 ? -7.952 -6.023 -6.922 1.00 92.62 127 LYS A C 1
ATOM 1019 O O . LYS A 1 127 ? -8.325 -7.185 -6.805 1.00 92.62 127 LYS A O 1
ATOM 1024 N N . ASN A 1 128 ? -8.051 -5.366 -8.072 1.00 93.31 128 ASN A N 1
ATOM 1025 C CA . ASN A 1 128 ? -8.509 -5.989 -9.300 1.00 93.31 128 ASN A CA 1
ATOM 1026 C C . ASN A 1 128 ? -7.450 -6.980 -9.809 1.00 93.31 128 ASN A C 1
ATOM 1028 O O . ASN A 1 128 ? -6.293 -6.609 -10.006 1.00 93.31 128 ASN A O 1
ATOM 1032 N N . GLN A 1 129 ? -7.865 -8.218 -10.091 1.00 94.94 129 GLN A N 1
ATOM 1033 C CA . GLN A 1 129 ? -6.943 -9.272 -10.508 1.00 94.94 129 GLN A CA 1
ATOM 1034 C C . GLN A 1 129 ? -6.207 -8.938 -11.809 1.00 94.94 129 GLN A C 1
ATOM 1036 O O . GLN A 1 129 ? -5.029 -9.261 -11.930 1.00 94.94 129 GLN A O 1
ATOM 1041 N N . SER A 1 130 ? -6.862 -8.297 -12.788 1.00 94.62 130 SER A N 1
ATOM 1042 C CA . SER A 1 130 ? -6.196 -8.029 -14.069 1.00 94.62 130 SER A CA 1
ATOM 1043 C C . SER A 1 130 ? -5.029 -7.057 -13.913 1.00 94.62 130 SER A C 1
ATOM 1045 O O . SER A 1 130 ? -3.989 -7.264 -14.533 1.00 94.62 130 SER A O 1
ATOM 1047 N N . ASP A 1 131 ? -5.179 -6.038 -13.067 1.00 94.19 131 ASP A N 1
ATOM 1048 C CA . ASP A 1 131 ? -4.114 -5.078 -12.784 1.00 94.19 131 ASP A CA 1
ATOM 1049 C C . ASP A 1 131 ? -3.042 -5.697 -11.896 1.00 94.19 131 ASP A C 1
ATOM 1051 O O . ASP A 1 131 ? -1.863 -5.492 -12.160 1.00 94.19 131 ASP A O 1
ATOM 1055 N N . ILE A 1 132 ? -3.412 -6.526 -10.912 1.00 96.62 132 ILE A N 1
ATOM 1056 C CA . ILE A 1 132 ? -2.440 -7.288 -10.112 1.00 96.62 132 ILE A CA 1
ATOM 1057 C C . ILE A 1 132 ? -1.526 -8.122 -11.023 1.00 96.62 132 ILE A C 1
ATOM 1059 O O . ILE A 1 132 ? -0.308 -8.105 -10.853 1.00 96.62 132 ILE A O 1
ATOM 1063 N N . GLU A 1 133 ? -2.074 -8.809 -12.030 1.00 97.19 133 GLU A N 1
ATOM 1064 C CA . GLU A 1 133 ? -1.259 -9.558 -12.996 1.00 97.19 133 GLU A CA 1
ATOM 1065 C C . GLU A 1 133 ? -0.379 -8.647 -13.867 1.00 97.19 133 GLU A C 1
ATOM 1067 O O . GLU A 1 133 ? 0.752 -9.011 -14.202 1.00 97.19 133 GLU A O 1
ATOM 1072 N N . MET A 1 134 ? -0.851 -7.444 -14.208 1.00 97.00 134 MET A N 1
ATOM 1073 C CA . MET A 1 134 ? -0.030 -6.453 -14.909 1.00 97.00 134 MET A CA 1
ATOM 1074 C C . MET A 1 134 ? 1.112 -5.935 -14.031 1.00 97.00 134 MET A C 1
ATOM 1076 O O . MET A 1 134 ? 2.235 -5.847 -14.522 1.00 97.00 134 MET A O 1
ATOM 1080 N N . PHE A 1 135 ? 0.882 -5.697 -12.739 1.00 97.31 135 PHE A N 1
ATOM 1081 C CA . PHE A 1 135 ? 1.931 -5.348 -11.782 1.00 97.31 135 PHE A CA 1
ATOM 1082 C C . PHE A 1 135 ? 2.938 -6.482 -11.583 1.00 97.31 1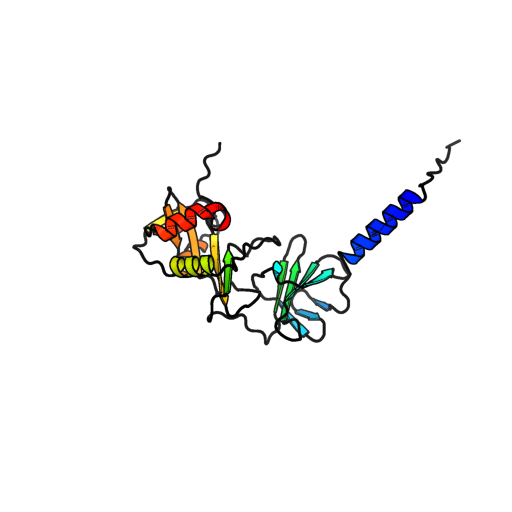35 PHE A C 1
ATOM 1084 O O . PHE A 1 135 ? 4.138 -6.230 -11.597 1.00 97.31 135 PHE A O 1
ATOM 1091 N N . LYS A 1 136 ? 2.496 -7.742 -11.475 1.00 97.50 136 LYS A N 1
ATOM 1092 C CA . LYS A 1 136 ? 3.406 -8.904 -11.440 1.00 97.50 136 LYS A CA 1
ATOM 1093 C C . LYS A 1 136 ? 4.286 -8.962 -12.688 1.00 97.50 136 LYS A C 1
ATOM 1095 O O . LYS A 1 136 ? 5.494 -9.179 -12.584 1.00 97.50 136 LYS A O 1
ATOM 1100 N N . LYS A 1 137 ? 3.691 -8.737 -13.868 1.00 96.81 137 LYS A N 1
ATOM 1101 C CA . LYS A 1 137 ? 4.425 -8.661 -15.138 1.00 96.81 137 LYS A CA 1
ATOM 1102 C C . LYS A 1 137 ? 5.410 -7.489 -15.140 1.00 96.81 137 LYS A C 1
ATOM 1104 O O . LYS A 1 137 ? 6.534 -7.662 -15.602 1.00 96.81 137 LYS A O 1
ATOM 1109 N N . LEU A 1 138 ? 4.991 -6.331 -14.631 1.00 96.25 138 LEU A N 1
ATOM 1110 C CA . LEU A 1 138 ? 5.801 -5.124 -14.522 1.00 96.25 138 LEU A CA 1
ATOM 1111 C C . LEU A 1 138 ? 7.038 -5.378 -13.660 1.00 96.25 138 LEU A C 1
ATOM 1113 O O . LEU A 1 138 ? 8.139 -5.251 -14.168 1.00 96.25 138 LEU A O 1
ATOM 1117 N N . VAL A 1 139 ? 6.889 -5.816 -12.408 1.00 95.12 139 VAL A N 1
ATOM 1118 C CA . VAL A 1 139 ? 8.031 -6.000 -11.484 1.00 95.12 139 VAL A CA 1
ATOM 1119 C C . VAL A 1 139 ? 8.966 -7.141 -11.898 1.00 95.12 139 VAL A C 1
ATOM 1121 O O . VAL A 1 139 ? 10.143 -7.157 -11.545 1.00 95.12 139 VAL A O 1
ATOM 1124 N N . SER A 1 140 ? 8.461 -8.090 -12.692 1.00 94.88 140 SER A N 1
ATOM 1125 C CA . SER A 1 140 ? 9.260 -9.171 -13.281 1.00 94.88 140 SER A CA 1
ATOM 1126 C C . SER A 1 140 ? 9.952 -8.765 -14.588 1.00 94.88 140 SER A C 1
ATOM 1128 O O . SER A 1 140 ? 10.714 -9.558 -15.144 1.00 94.88 140 SER A O 1
ATOM 1130 N N . TYR A 1 141 ? 9.676 -7.569 -15.115 1.00 94.56 141 TYR A N 1
ATOM 1131 C CA . TYR A 1 141 ? 10.277 -7.086 -16.351 1.00 94.56 141 TYR A CA 1
ATOM 1132 C C . TYR A 1 141 ? 11.781 -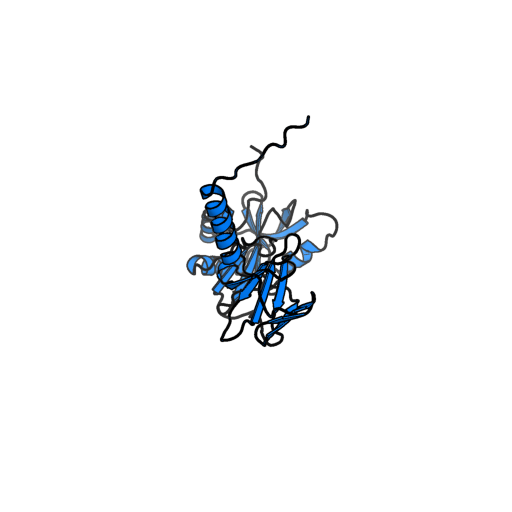6.878 -16.164 1.00 94.56 141 TYR A C 1
ATOM 1134 O O . TYR A 1 141 ? 12.235 -6.291 -15.183 1.00 94.56 141 TYR A O 1
ATOM 1142 N N . LYS A 1 142 ? 12.561 -7.366 -17.129 1.00 89.31 142 LYS A N 1
ATOM 1143 C CA . LYS A 1 142 ? 14.017 -7.231 -17.153 1.00 89.31 142 LYS A CA 1
ATOM 1144 C C . LYS A 1 142 ? 14.437 -6.611 -18.475 1.00 89.31 142 LYS A C 1
ATOM 1146 O O . LYS A 1 142 ? 14.030 -7.080 -19.537 1.00 89.31 142 LYS A O 1
ATOM 1151 N N . ASN A 1 143 ? 15.260 -5.575 -18.397 1.00 93.06 143 ASN A N 1
ATOM 1152 C CA . ASN A 1 143 ? 15.926 -4.959 -19.534 1.00 93.06 143 ASN A CA 1
ATOM 1153 C C . ASN A 1 143 ? 17.320 -4.485 -19.099 1.00 93.06 143 ASN A C 1
ATOM 1155 O O . ASN A 1 143 ? 17.686 -4.634 -17.935 1.00 93.06 143 ASN A O 1
ATOM 1159 N N . SER A 1 144 ? 18.105 -3.936 -20.024 1.00 92.56 144 SER A N 1
ATOM 1160 C CA . SER A 1 144 ? 19.309 -3.193 -19.659 1.00 92.56 144 SER A CA 1
ATOM 1161 C C . SER A 1 144 ? 18.942 -2.016 -18.758 1.00 92.56 144 SER A C 1
ATOM 1163 O O . SER A 1 144 ? 18.023 -1.256 -19.082 1.00 92.56 144 SER A O 1
ATOM 1165 N N . GLU A 1 145 ? 19.677 -1.876 -17.662 1.00 95.00 145 GLU A N 1
ATOM 1166 C CA . GLU A 1 145 ? 19.553 -0.740 -16.758 1.00 95.00 145 GLU A CA 1
ATOM 1167 C C . GLU A 1 145 ? 20.406 0.433 -17.249 1.00 95.00 145 GLU A C 1
ATOM 1169 O O . GLU A 1 145 ? 21.476 0.236 -17.830 1.00 95.00 145 GLU A O 1
ATOM 1174 N N . ASP A 1 146 ? 19.905 1.642 -17.025 1.00 94.88 146 ASP A N 1
ATOM 1175 C CA . ASP A 1 146 ? 20.582 2.908 -17.300 1.00 94.88 146 ASP A CA 1
ATOM 1176 C C . ASP A 1 146 ? 20.305 3.887 -16.149 1.00 94.88 146 ASP A C 1
ATOM 1178 O O . ASP A 1 146 ? 19.473 3.616 -15.274 1.00 94.88 146 ASP A O 1
ATOM 1182 N N . VAL A 1 147 ? 21.015 5.010 -16.143 1.00 92.88 147 VAL A N 1
ATOM 1183 C CA . VAL A 1 147 ? 20.880 6.060 -15.134 1.00 92.88 147 VAL A CA 1
ATOM 1184 C C . VAL A 1 147 ? 19.871 7.105 -15.601 1.00 92.88 147 VAL A C 1
ATOM 1186 O O . VAL A 1 147 ? 19.999 7.671 -16.686 1.00 92.88 147 VAL A O 1
ATOM 1189 N N . TYR A 1 148 ? 18.885 7.391 -14.754 1.00 90.44 148 TYR A N 1
ATOM 1190 C CA . TYR A 1 148 ? 17.847 8.386 -14.994 1.00 90.44 148 TYR A CA 1
ATOM 1191 C C . TYR A 1 148 ? 17.803 9.395 -13.861 1.00 90.44 148 TYR A C 1
ATOM 1193 O O . TYR A 1 148 ? 17.700 9.025 -12.697 1.00 90.44 148 TYR A O 1
ATOM 1201 N N . HIS A 1 149 ? 17.824 10.671 -14.209 1.00 88.44 149 HIS A N 1
ATOM 1202 C CA . HIS A 1 149 ? 17.783 11.744 -13.233 1.00 88.44 149 HIS A CA 1
ATOM 1203 C C . HIS A 1 149 ? 16.341 12.134 -12.890 1.00 88.44 149 HIS A C 1
ATOM 1205 O O . HIS A 1 149 ? 15.511 12.272 -13.792 1.00 88.44 149 HIS A O 1
ATOM 1211 N N . ILE A 1 150 ? 16.059 12.355 -11.606 1.00 85.12 150 ILE A N 1
ATOM 1212 C CA . ILE A 1 150 ? 14.784 12.898 -11.119 1.00 85.12 150 ILE A CA 1
ATOM 1213 C C . ILE A 1 150 ? 15.021 14.018 -10.109 1.00 85.12 150 ILE A C 1
ATOM 1215 O O . ILE A 1 150 ? 15.936 13.947 -9.290 1.00 85.12 150 ILE A O 1
ATOM 1219 N N . ASN A 1 151 ? 14.155 15.034 -10.112 1.00 83.50 151 ASN A N 1
ATOM 1220 C CA . ASN A 1 151 ? 14.289 16.174 -9.198 1.00 83.50 151 ASN A CA 1
ATOM 1221 C C . ASN A 1 151 ? 13.734 15.868 -7.803 1.00 83.50 151 ASN A C 1
ATOM 1223 O O . ASN A 1 151 ? 14.081 16.546 -6.832 1.00 83.50 151 ASN A O 1
ATOM 1227 N N . ASN A 1 152 ? 12.807 14.907 -7.698 1.00 81.88 152 ASN A N 1
ATOM 1228 C CA . ASN A 1 152 ? 12.194 14.541 -6.427 1.00 81.88 152 ASN A CA 1
ATOM 1229 C C . ASN A 1 152 ? 11.627 13.112 -6.418 1.00 81.88 152 ASN A C 1
ATOM 1231 O O . ASN A 1 152 ? 10.556 12.854 -6.973 1.00 81.88 152 ASN A O 1
ATOM 1235 N N . ILE A 1 153 ? 12.299 12.219 -5.687 1.00 80.88 153 ILE A N 1
ATOM 1236 C CA . ILE A 1 153 ? 11.923 10.801 -5.536 1.00 80.88 153 ILE A CA 1
ATOM 1237 C C . ILE A 1 153 ? 10.537 10.575 -4.921 1.00 80.88 153 ILE A C 1
ATOM 1239 O O . ILE A 1 153 ? 9.916 9.547 -5.152 1.00 80.88 153 ILE A O 1
ATOM 1243 N N . TYR A 1 154 ? 10.004 11.554 -4.192 1.00 78.44 154 TYR A N 1
ATOM 1244 C CA . TYR A 1 154 ? 8.693 11.445 -3.551 1.00 78.44 154 TYR A CA 1
ATOM 1245 C C . TYR A 1 154 ? 7.535 11.949 -4.417 1.00 78.44 154 TYR A C 1
ATOM 1247 O O . TYR A 1 154 ? 6.379 11.802 -4.026 1.00 78.44 154 TYR A O 1
ATOM 1255 N N . THR A 1 155 ? 7.810 12.626 -5.538 1.00 78.62 155 THR A N 1
ATOM 1256 C CA . THR A 1 155 ? 6.753 13.239 -6.366 1.00 78.62 155 THR A CA 1
ATOM 1257 C C . THR A 1 155 ? 6.823 12.884 -7.843 1.00 78.62 155 THR A C 1
ATOM 1259 O O . THR A 1 155 ? 5.858 13.141 -8.559 1.00 78.62 155 THR A O 1
ATOM 1262 N N . GLU A 1 156 ? 7.948 12.344 -8.309 1.00 81.94 156 GLU A N 1
ATOM 1263 C CA . GLU A 1 156 ? 8.194 12.030 -9.724 1.00 81.94 156 GLU A CA 1
ATOM 1264 C C . GLU A 1 156 ? 8.136 10.527 -10.036 1.00 81.94 156 GLU A C 1
ATOM 1266 O O . GLU A 1 156 ? 8.437 10.101 -11.153 1.00 81.94 156 GLU A O 1
ATOM 1271 N N . GLY A 1 157 ? 7.717 9.720 -9.066 1.00 86.75 157 GLY A N 1
ATOM 1272 C CA . GLY A 1 157 ? 7.442 8.308 -9.254 1.00 86.75 157 GLY A CA 1
ATOM 1273 C C . GLY A 1 157 ? 6.644 7.733 -8.098 1.00 86.75 157 GLY A C 1
ATOM 1274 O O . GLY A 1 157 ? 6.131 8.476 -7.260 1.00 86.75 157 GLY A O 1
ATOM 1275 N N . THR A 1 158 ? 6.515 6.412 -8.112 1.00 89.69 158 THR A N 1
ATOM 1276 C CA . THR A 1 158 ? 5.661 5.672 -7.195 1.00 89.69 158 THR A CA 1
ATOM 1277 C C . THR A 1 158 ? 6.292 4.356 -6.778 1.00 89.69 158 THR A C 1
ATOM 1279 O O . THR A 1 158 ? 6.664 3.523 -7.607 1.00 89.69 158 THR A O 1
ATOM 1282 N N . GLU A 1 159 ? 6.372 4.152 -5.471 1.00 91.75 159 GLU A N 1
ATOM 1283 C CA . GLU A 1 159 ? 6.711 2.893 -4.833 1.00 91.75 159 GLU A CA 1
ATOM 1284 C C . GLU A 1 159 ? 5.570 1.884 -4.996 1.00 91.75 159 GLU A C 1
ATOM 1286 O O . GLU A 1 159 ? 4.391 2.195 -4.804 1.00 91.75 159 GLU A O 1
ATOM 1291 N N . ILE A 1 160 ? 5.932 0.643 -5.302 1.00 94.50 160 ILE A N 1
ATOM 1292 C CA . ILE A 1 160 ? 5.009 -0.467 -5.511 1.00 94.50 160 ILE A CA 1
ATOM 1293 C C . ILE A 1 160 ? 5.290 -1.518 -4.445 1.00 94.50 160 ILE A C 1
ATOM 1295 O O . ILE A 1 160 ? 6.390 -2.069 -4.382 1.00 94.50 160 ILE A O 1
ATOM 1299 N N . TYR A 1 161 ? 4.277 -1.850 -3.651 1.00 96.06 161 TYR A N 1
ATOM 1300 C CA . TYR A 1 161 ? 4.347 -2.901 -2.641 1.00 96.06 161 TYR A CA 1
ATOM 1301 C C . TYR A 1 161 ? 3.292 -3.966 -2.905 1.00 96.06 161 TYR A C 1
ATOM 1303 O O . TYR A 1 161 ? 2.158 -3.659 -3.280 1.00 96.06 161 TYR A O 1
ATOM 1311 N N . PHE A 1 162 ? 3.626 -5.226 -2.648 1.00 97.25 162 PHE A N 1
ATOM 1312 C CA . PHE A 1 162 ? 2.650 -6.314 -2.685 1.00 97.25 162 PHE A CA 1
ATOM 1313 C C . PHE A 1 162 ? 2.128 -6.641 -1.294 1.00 97.25 162 PHE A C 1
ATOM 1315 O O . PHE A 1 162 ? 2.854 -6.560 -0.308 1.00 97.25 162 PHE A O 1
ATOM 1322 N N . ALA A 1 163 ? 0.858 -7.026 -1.208 1.00 96.12 163 ALA A N 1
ATOM 1323 C CA . ALA A 1 163 ? 0.330 -7.733 -0.051 1.00 96.12 163 ALA A CA 1
ATOM 1324 C C . ALA A 1 163 ? -0.106 -9.134 -0.463 1.00 96.12 163 ALA A C 1
ATOM 1326 O O . ALA A 1 163 ? -0.734 -9.332 -1.513 1.00 96.12 163 ALA A O 1
ATOM 1327 N N . TYR A 1 164 ? 0.220 -10.093 0.395 1.00 96.69 164 TYR A N 1
ATOM 1328 C CA . TYR A 1 164 ? 0.017 -11.506 0.128 1.00 96.69 164 TYR A CA 1
ATOM 1329 C C . TYR A 1 164 ? -1.104 -12.088 0.986 1.00 96.69 164 TYR A C 1
ATOM 1331 O O . TYR A 1 164 ? -1.440 -11.544 2.042 1.00 96.69 164 TYR A O 1
ATOM 1339 N N . ASP A 1 165 ? -1.700 -13.177 0.506 1.00 94.38 165 ASP A N 1
ATOM 1340 C CA . ASP A 1 165 ? -2.644 -14.030 1.236 1.00 94.38 165 ASP A CA 1
ATOM 1341 C C . ASP A 1 165 ? -3.821 -13.263 1.864 1.00 94.38 165 ASP A C 1
ATOM 1343 O O . ASP A 1 165 ? -4.248 -13.505 2.995 1.00 94.38 165 ASP A O 1
ATOM 1347 N N . ASN A 1 166 ? -4.344 -12.295 1.109 1.00 92.00 166 ASN A N 1
ATOM 1348 C CA . ASN A 1 166 ? -5.430 -11.400 1.493 1.00 92.00 166 ASN A CA 1
ATOM 1349 C C . ASN A 1 166 ? -5.174 -10.611 2.791 1.00 92.00 166 ASN A C 1
ATOM 1351 O O . ASN A 1 166 ? -6.113 -10.193 3.472 1.00 92.00 166 ASN A O 1
ATOM 1355 N N . CYS A 1 167 ? -3.909 -10.363 3.135 1.00 92.56 167 CYS A N 1
ATOM 1356 C CA . CYS A 1 167 ? -3.561 -9.504 4.258 1.00 92.56 167 CYS A CA 1
ATOM 1357 C C . CYS A 1 167 ? -4.106 -8.074 4.025 1.00 92.56 167 CYS A C 1
ATOM 1359 O O . CYS A 1 167 ? -3.998 -7.550 2.910 1.00 92.56 167 CYS A O 1
ATOM 1361 N N . PRO A 1 168 ? -4.704 -7.417 5.040 1.00 91.38 168 PRO A N 1
ATOM 1362 C CA . PRO A 1 168 ? -5.204 -6.042 4.916 1.00 91.38 168 PRO A CA 1
ATOM 1363 C C . PRO A 1 168 ? -4.085 -4.988 4.955 1.00 91.38 168 PRO A C 1
ATOM 1365 O O . PRO A 1 168 ? -4.348 -3.793 4.835 1.00 91.38 168 PRO A O 1
ATOM 1368 N N . VAL A 1 169 ? -2.840 -5.411 5.176 1.00 92.25 169 VAL A N 1
ATOM 1369 C CA . VAL A 1 169 ? -1.680 -4.531 5.319 1.00 92.25 169 VAL A CA 1
ATOM 1370 C C . VAL A 1 169 ? -0.467 -5.119 4.603 1.00 92.25 169 VAL A C 1
ATOM 1372 O O . VAL A 1 169 ? -0.395 -6.329 4.374 1.00 92.25 169 VAL A O 1
ATOM 1375 N N . THR A 1 170 ? 0.512 -4.270 4.311 1.00 93.75 170 THR A N 1
ATOM 1376 C CA . THR A 1 170 ? 1.850 -4.660 3.855 1.00 93.75 170 THR A CA 1
ATOM 1377 C C . THR A 1 170 ? 2.931 -3.889 4.619 1.00 93.75 170 THR A C 1
ATOM 1379 O O . THR A 1 170 ? 2.605 -3.022 5.424 1.00 93.75 170 THR A O 1
ATOM 1382 N N . THR A 1 171 ? 4.209 -4.207 4.432 1.00 93.44 171 THR A N 1
ATOM 1383 C CA . THR A 1 171 ? 5.337 -3.520 5.090 1.00 93.44 171 THR A CA 1
ATOM 1384 C C . THR A 1 171 ? 6.365 -3.048 4.068 1.00 93.44 171 THR A C 1
ATOM 1386 O O . THR A 1 171 ? 6.298 -3.418 2.896 1.00 93.44 171 THR A O 1
ATOM 1389 N N . SER A 1 172 ? 7.342 -2.254 4.517 1.00 91.94 172 SER A N 1
ATOM 1390 C CA . SER A 1 172 ? 8.477 -1.817 3.692 1.00 91.94 172 SER A CA 1
ATOM 1391 C C . SER A 1 172 ? 9.241 -2.978 3.052 1.00 91.94 172 SER A C 1
ATOM 1393 O O . SER A 1 172 ? 9.736 -2.853 1.938 1.00 91.94 172 SER A O 1
ATOM 1395 N N . ASP A 1 173 ? 9.287 -4.128 3.728 1.00 93.25 173 ASP A N 1
ATOM 1396 C CA . ASP A 1 173 ? 9.975 -5.331 3.247 1.00 93.25 173 ASP A CA 1
ATOM 1397 C C . ASP A 1 173 ? 9.320 -5.937 1.999 1.00 93.25 173 ASP A C 1
ATOM 1399 O O . ASP A 1 173 ? 9.936 -6.744 1.309 1.00 93.25 173 ASP A O 1
ATOM 1403 N N . ASN A 1 174 ? 8.075 -5.558 1.710 1.00 96.50 174 ASN A N 1
ATOM 1404 C CA . ASN A 1 174 ? 7.330 -6.013 0.543 1.00 96.50 174 ASN A CA 1
ATOM 1405 C C . ASN A 1 174 ? 7.404 -5.019 -0.627 1.00 96.50 174 ASN A C 1
ATOM 1407 O O . ASN A 1 174 ? 6.568 -5.090 -1.533 1.00 96.50 174 ASN A O 1
ATOM 1411 N N . LEU A 1 175 ? 8.361 -4.082 -0.608 1.00 95.50 175 LEU A N 1
ATOM 1412 C CA . LEU A 1 175 ? 8.673 -3.237 -1.758 1.00 95.50 175 LEU A CA 1
ATOM 1413 C C . LEU A 1 175 ? 9.120 -4.128 -2.919 1.00 95.50 175 LEU A C 1
ATOM 1415 O O . LEU A 1 175 ? 10.066 -4.903 -2.796 1.00 95.50 175 LEU A O 1
ATOM 1419 N N . VAL A 1 176 ? 8.450 -4.002 -4.060 1.00 96.06 176 VAL A N 1
ATOM 1420 C CA . VAL A 1 176 ? 8.733 -4.802 -5.263 1.00 96.06 176 VAL A CA 1
ATOM 1421 C C . VAL A 1 176 ? 9.222 -3.968 -6.440 1.00 96.06 176 VAL A C 1
ATOM 1423 O O . VAL A 1 176 ? 9.715 -4.523 -7.421 1.00 96.06 176 VAL A O 1
ATOM 1426 N N . GLY A 1 177 ? 9.153 -2.643 -6.339 1.00 94.50 177 GLY A N 1
ATOM 1427 C CA . GLY A 1 177 ? 9.796 -1.743 -7.283 1.00 94.50 177 GLY A CA 1
ATOM 1428 C C . GLY A 1 177 ? 9.376 -0.296 -7.089 1.00 94.50 177 GLY A C 1
ATOM 1429 O O . GLY A 1 177 ? 8.479 0.008 -6.306 1.00 94.50 177 GLY A O 1
ATOM 1430 N N . TYR A 1 178 ? 10.019 0.579 -7.846 1.00 92.94 178 TYR A N 1
ATOM 1431 C CA . TYR A 1 178 ? 9.661 1.984 -7.969 1.00 92.94 178 TYR A CA 1
ATOM 1432 C C . TYR A 1 178 ? 9.492 2.315 -9.450 1.00 92.94 178 TYR A C 1
ATOM 1434 O O . TYR A 1 178 ? 10.304 1.906 -10.283 1.00 92.94 178 TYR A O 1
ATOM 1442 N N . LEU A 1 179 ? 8.412 3.006 -9.796 1.00 93.50 179 LEU A N 1
ATOM 1443 C CA . LEU A 1 179 ? 8.079 3.348 -11.171 1.00 93.50 179 LEU A CA 1
ATOM 1444 C C . LEU A 1 179 ? 8.098 4.861 -11.352 1.00 93.50 179 LEU A C 1
ATOM 1446 O O . LEU A 1 179 ? 7.402 5.576 -10.642 1.00 93.50 179 LEU A O 1
ATOM 1450 N N . ALA A 1 180 ? 8.836 5.334 -12.349 1.00 90.94 180 ALA A N 1
ATOM 1451 C CA . ALA A 1 180 ? 8.844 6.735 -12.750 1.00 90.94 180 ALA A CA 1
ATOM 1452 C C . ALA A 1 180 ? 8.584 6.868 -14.250 1.00 90.94 180 ALA A C 1
ATOM 1454 O O . ALA A 1 180 ? 8.855 5.953 -15.031 1.00 90.94 180 ALA A O 1
ATOM 1455 N N . TYR A 1 181 ? 8.080 8.026 -14.664 1.00 89.44 181 TYR A N 1
ATOM 1456 C CA . TYR A 1 181 ? 7.926 8.364 -16.075 1.00 89.44 181 TYR A CA 1
ATOM 1457 C C . TYR A 1 181 ? 8.826 9.545 -16.419 1.00 89.44 181 TYR A C 1
ATOM 1459 O O . TYR A 1 181 ? 8.520 10.670 -16.035 1.00 89.44 181 TYR A O 1
ATOM 1467 N N . ILE A 1 182 ? 9.938 9.284 -17.111 1.00 87.44 182 ILE A N 1
ATOM 1468 C CA . ILE A 1 182 ? 11.064 10.207 -17.334 1.00 87.44 182 ILE A CA 1
ATOM 1469 C C . ILE A 1 182 ? 11.336 10.312 -18.835 1.00 87.44 182 ILE A C 1
ATOM 1471 O O . ILE A 1 182 ? 11.433 9.295 -19.525 1.00 87.44 182 ILE A O 1
ATOM 1475 N N . ASP A 1 183 ? 11.435 11.535 -19.360 1.00 86.31 183 ASP A N 1
ATOM 1476 C CA . ASP A 1 183 ? 11.703 11.805 -20.781 1.00 86.31 183 ASP A CA 1
ATOM 1477 C C . ASP A 1 183 ? 10.819 10.995 -21.745 1.00 86.31 183 ASP A C 1
ATOM 1479 O O . ASP A 1 183 ? 11.276 10.456 -22.756 1.00 86.31 183 ASP A O 1
ATOM 1483 N N . HIS A 1 184 ? 9.524 10.912 -21.429 1.00 86.56 184 HIS A N 1
ATOM 1484 C CA . HIS A 1 184 ? 8.518 10.134 -22.162 1.00 86.56 184 HIS A CA 1
ATOM 1485 C C . HIS A 1 184 ? 8.713 8.609 -22.117 1.00 86.56 184 HIS A C 1
ATOM 1487 O O . HIS A 1 184 ? 8.249 7.887 -23.002 1.00 86.56 184 HIS A O 1
ATOM 1493 N N . ASN A 1 185 ? 9.413 8.098 -21.104 1.00 90.50 185 ASN A N 1
ATOM 1494 C CA . ASN A 1 185 ? 9.665 6.675 -20.926 1.00 90.50 185 ASN A CA 1
ATOM 1495 C C . ASN A 1 185 ? 9.281 6.221 -19.524 1.00 90.50 185 ASN A C 1
ATOM 1497 O O . ASN A 1 185 ? 9.628 6.853 -18.533 1.00 90.50 185 ASN A O 1
ATOM 1501 N N . TRP A 1 186 ? 8.634 5.063 -19.449 1.00 93.69 186 TRP A N 1
ATOM 1502 C CA . TRP A 1 186 ? 8.413 4.373 -18.188 1.00 93.69 186 TRP A CA 1
ATOM 1503 C C . TRP A 1 186 ? 9.688 3.663 -17.745 1.00 93.69 186 TRP A C 1
ATOM 1505 O O . TRP A 1 186 ? 10.224 2.824 -18.479 1.00 93.69 186 TRP A O 1
ATOM 1515 N N . ILE A 1 187 ? 10.157 4.005 -16.552 1.00 94.12 187 ILE A N 1
ATOM 1516 C CA . ILE A 1 187 ? 11.378 3.501 -15.935 1.00 94.12 187 ILE A CA 1
ATOM 1517 C C . ILE A 1 187 ? 10.993 2.700 -14.696 1.00 94.12 187 ILE A C 1
ATOM 1519 O O . ILE A 1 187 ? 10.366 3.229 -13.780 1.00 94.12 187 ILE A O 1
ATOM 1523 N N . LEU A 1 188 ? 11.372 1.424 -14.675 1.00 95.69 188 LEU A N 1
ATOM 1524 C CA . LEU A 1 188 ? 11.214 0.550 -13.518 1.00 95.69 188 LEU A CA 1
ATOM 1525 C C . LEU A 1 188 ? 12.542 0.421 -12.780 1.00 95.69 188 LEU A C 1
ATOM 1527 O O . LEU A 1 188 ? 13.530 -0.029 -13.355 1.00 95.69 188 LEU A O 1
ATOM 1531 N N . VAL A 1 189 ? 12.542 0.748 -11.498 1.00 94.00 189 VAL A N 1
ATOM 1532 C CA . VAL A 1 189 ? 13.685 0.625 -10.595 1.00 94.00 189 VAL A CA 1
ATOM 1533 C C . VAL A 1 189 ? 13.434 -0.555 -9.660 1.00 94.00 189 VAL A C 1
ATOM 1535 O O . VAL A 1 189 ? 12.339 -0.706 -9.109 1.00 94.00 189 VAL A O 1
ATOM 1538 N N . SER A 1 190 ? 14.433 -1.423 -9.509 1.00 94.00 190 SER A N 1
ATOM 1539 C CA . SER A 1 190 ? 14.364 -2.553 -8.580 1.00 94.00 190 SER A CA 1
ATOM 1540 C C . SER A 1 190 ? 14.409 -2.067 -7.119 1.00 94.00 190 SER A C 1
ATOM 1542 O O . SER A 1 190 ? 14.947 -0.991 -6.855 1.00 94.00 190 SER A O 1
ATOM 1544 N N . PRO A 1 191 ? 13.898 -2.843 -6.144 1.00 92.75 191 PRO A N 1
ATOM 1545 C CA . PRO A 1 191 ? 14.006 -2.483 -4.726 1.00 92.75 191 PRO A CA 1
ATOM 1546 C C . PRO A 1 191 ? 15.450 -2.255 -4.258 1.00 92.75 191 PRO A C 1
ATOM 1548 O O . PRO A 1 191 ? 15.699 -1.361 -3.454 1.00 92.75 191 PRO A O 1
ATOM 1551 N N . GLU A 1 192 ? 16.396 -3.037 -4.788 1.00 90.06 192 GLU A N 1
ATOM 1552 C CA . GLU A 1 192 ? 17.827 -2.924 -4.480 1.00 90.06 192 GLU A CA 1
ATOM 1553 C C . GLU A 1 192 ? 18.377 -1.561 -4.926 1.00 90.06 192 GLU A C 1
ATOM 1555 O O . GLU A 1 192 ? 18.894 -0.807 -4.104 1.00 90.06 192 GLU A O 1
ATOM 1560 N N . ASN A 1 193 ? 18.157 -1.191 -6.193 1.00 87.94 193 ASN A N 1
ATOM 1561 C CA . ASN A 1 193 ? 18.616 0.092 -6.732 1.00 87.94 193 ASN A CA 1
ATOM 1562 C C . ASN A 1 193 ? 17.880 1.288 -6.100 1.00 87.94 193 ASN A C 1
ATOM 1564 O O . ASN A 1 193 ? 18.454 2.366 -5.946 1.00 87.94 193 ASN A O 1
ATOM 1568 N N . TYR A 1 194 ? 16.612 1.110 -5.715 1.00 85.75 194 TYR A N 1
ATOM 1569 C CA . TYR A 1 194 ? 15.839 2.144 -5.028 1.00 85.75 194 TYR A CA 1
ATOM 1570 C C . TYR A 1 194 ? 16.408 2.451 -3.635 1.00 85.75 194 TYR A C 1
ATOM 1572 O O . TYR A 1 194 ? 16.571 3.620 -3.280 1.00 85.75 194 TYR A O 1
ATOM 1580 N N . GLY A 1 195 ? 16.768 1.418 -2.865 1.00 75.88 195 GLY A N 1
ATOM 1581 C CA . GLY A 1 195 ? 17.367 1.578 -1.537 1.00 75.88 195 GLY A CA 1
ATOM 1582 C C . GLY A 1 195 ? 18.661 2.398 -1.557 1.00 75.88 195 GLY A C 1
ATOM 1583 O O . GLY A 1 195 ? 18.841 3.279 -0.715 1.00 75.88 195 GLY A O 1
ATOM 1584 N N . ASP A 1 196 ? 19.516 2.176 -2.557 1.00 63.12 196 ASP A N 1
ATOM 1585 C CA . ASP A 1 196 ? 20.777 2.909 -2.718 1.00 63.12 196 ASP A CA 1
ATOM 1586 C C . ASP A 1 196 ? 20.564 4.392 -3.078 1.00 63.12 196 ASP A C 1
ATOM 1588 O O . ASP A 1 196 ? 21.306 5.260 -2.610 1.00 63.12 196 ASP A O 1
ATOM 1592 N N . SER A 1 197 ? 19.511 4.703 -3.844 1.00 57.53 197 SER A N 1
ATOM 1593 C CA . SER A 1 197 ? 19.184 6.071 -4.282 1.00 57.53 197 SER A CA 1
ATOM 1594 C C . SER A 1 197 ? 18.659 6.993 -3.168 1.00 57.53 197 SER A C 1
ATOM 1596 O O . SER A 1 197 ? 18.700 8.215 -3.314 1.00 57.53 197 SER A O 1
ATOM 1598 N N . ASN A 1 198 ? 18.218 6.427 -2.035 1.00 56.81 198 ASN A N 1
ATOM 1599 C CA . ASN A 1 198 ? 17.655 7.157 -0.889 1.00 56.81 198 ASN A CA 1
ATOM 1600 C C . ASN A 1 198 ? 18.704 7.622 0.147 1.00 56.81 198 ASN A C 1
ATOM 1602 O O . ASN A 1 198 ? 18.356 8.226 1.164 1.00 56.81 198 ASN A O 1
ATOM 1606 N N . ASN A 1 199 ? 19.996 7.358 -0.081 1.00 51.97 199 ASN A N 1
ATOM 1607 C CA . ASN A 1 199 ? 21.060 7.626 0.897 1.00 51.97 199 ASN A CA 1
ATOM 1608 C C . ASN A 1 199 ? 21.658 9.054 0.831 1.00 51.97 199 ASN A C 1
ATOM 1610 O O . ASN A 1 199 ? 22.558 9.393 1.605 1.00 51.97 199 ASN A O 1
ATOM 1614 N N . THR A 1 200 ? 21.174 9.928 -0.059 1.00 50.94 200 THR A N 1
ATOM 1615 C CA . THR A 1 200 ? 21.645 11.318 -0.223 1.00 50.94 200 THR A CA 1
ATOM 1616 C C . THR A 1 200 ? 20.824 12.305 0.619 1.00 50.94 200 THR A C 1
ATOM 1618 O O . THR A 1 200 ? 19.953 13.024 0.147 1.00 50.94 200 THR A O 1
ATOM 1621 N N . LEU A 1 201 ? 21.166 12.376 1.907 1.00 46.06 201 LEU A N 1
ATOM 1622 C CA . LEU A 1 201 ? 20.510 13.112 3.008 1.00 46.06 201 LEU A CA 1
ATOM 1623 C C . LEU A 1 201 ? 20.313 14.648 2.887 1.00 46.06 201 LEU A C 1
ATOM 1625 O O . LEU A 1 201 ? 20.022 15.290 3.896 1.00 46.06 201 LEU A O 1
ATOM 1629 N N . TYR A 1 202 ? 20.428 15.268 1.710 1.00 51.97 202 TYR A N 1
ATOM 1630 C CA . TYR A 1 202 ? 20.245 16.725 1.568 1.00 51.97 202 TYR A CA 1
ATOM 1631 C C . TYR A 1 202 ? 19.477 17.187 0.326 1.00 51.97 202 TYR A C 1
ATOM 1633 O O . TYR A 1 202 ? 19.119 18.363 0.261 1.00 51.97 202 TYR A O 1
ATOM 1641 N N . SER A 1 203 ? 19.186 16.297 -0.626 1.00 63.09 203 SER A N 1
ATOM 1642 C CA . SER A 1 203 ? 18.404 16.629 -1.816 1.00 63.09 203 SER A CA 1
ATOM 1643 C C . SER A 1 203 ? 17.395 15.525 -2.105 1.00 63.09 203 SER A C 1
ATOM 1645 O O . SER A 1 203 ? 17.736 14.351 -2.022 1.00 63.09 203 SER A O 1
ATOM 1647 N N . ASN A 1 204 ? 16.160 15.904 -2.444 1.00 76.62 204 ASN A N 1
ATOM 1648 C CA . ASN A 1 204 ? 15.173 14.955 -2.970 1.00 76.62 204 ASN A CA 1
ATOM 1649 C C . ASN A 1 204 ? 15.504 14.543 -4.420 1.00 76.62 204 ASN A C 1
ATOM 1651 O O . ASN A 1 204 ? 14.897 13.610 -4.943 1.00 76.62 204 ASN A O 1
ATOM 1655 N N . GLU A 1 205 ? 16.438 15.259 -5.050 1.00 83.06 205 GLU A N 1
ATOM 1656 C CA . GLU A 1 205 ? 17.009 14.974 -6.363 1.00 83.06 205 GLU A CA 1
ATOM 1657 C C . GLU A 1 205 ? 17.976 13.794 -6.264 1.00 83.06 205 GLU A C 1
ATOM 1659 O O . GLU A 1 205 ? 18.829 13.753 -5.370 1.00 83.06 205 GLU A O 1
ATOM 1664 N N . THR A 1 206 ? 17.837 12.834 -7.172 1.00 85.19 206 THR A N 1
ATOM 1665 C CA . THR A 1 206 ? 18.666 11.629 -7.177 1.00 85.19 206 THR A CA 1
ATOM 1666 C C . THR A 1 206 ? 18.741 11.014 -8.570 1.00 85.19 206 THR A C 1
ATOM 1668 O O . THR A 1 206 ? 17.901 11.268 -9.437 1.00 85.19 206 THR A O 1
ATOM 1671 N N . ASP A 1 207 ? 19.752 10.176 -8.757 1.00 88.44 207 ASP A N 1
ATOM 1672 C CA . ASP A 1 207 ? 19.924 9.360 -9.948 1.00 88.44 207 ASP A CA 1
ATOM 1673 C C . ASP A 1 207 ? 19.380 7.951 -9.673 1.00 88.44 207 ASP A C 1
ATOM 1675 O O . ASP A 1 207 ? 19.769 7.277 -8.718 1.00 88.44 207 ASP A O 1
ATOM 1679 N N . LEU A 1 208 ? 18.473 7.495 -10.531 1.00 89.38 208 LEU A N 1
ATOM 1680 C CA . LEU A 1 208 ? 17.851 6.181 -10.477 1.00 89.38 208 LEU A CA 1
ATOM 1681 C C . LEU A 1 208 ? 18.524 5.236 -11.464 1.00 89.38 208 LEU A C 1
ATOM 1683 O O . LEU A 1 208 ? 18.584 5.519 -12.659 1.00 89.38 208 LEU A O 1
ATOM 1687 N N . ILE A 1 209 ? 18.945 4.068 -10.986 1.00 93.19 209 ILE A N 1
ATOM 1688 C CA . ILE A 1 209 ? 19.407 2.977 -11.848 1.00 93.19 209 ILE A CA 1
ATOM 1689 C C . ILE A 1 209 ? 18.205 2.085 -12.161 1.00 93.19 209 ILE A C 1
ATOM 1691 O O . ILE A 1 209 ? 17.738 1.323 -11.311 1.00 93.19 209 ILE A O 1
ATOM 1695 N N . GLY A 1 210 ? 17.666 2.207 -13.373 1.00 94.00 210 GLY A N 1
ATOM 1696 C CA . GLY A 1 210 ? 16.393 1.591 -13.741 1.00 94.00 210 GLY A CA 1
ATOM 1697 C C . GLY A 1 210 ? 16.369 1.008 -15.146 1.00 94.00 210 GLY A C 1
ATOM 1698 O O . GLY A 1 210 ? 17.183 1.323 -16.004 1.00 94.00 210 GLY A O 1
ATOM 1699 N N . SER A 1 211 ? 15.394 0.143 -15.396 1.00 95.88 211 SER A N 1
ATOM 1700 C CA . SER A 1 211 ? 15.111 -0.447 -16.699 1.00 95.88 211 SER A CA 1
ATOM 1701 C C . SER A 1 211 ? 14.051 0.362 -17.439 1.00 95.88 211 SER A C 1
ATOM 1703 O O . SER A 1 211 ? 12.904 0.455 -16.993 1.00 95.88 211 SER A O 1
ATOM 1705 N N . LYS A 1 212 ? 14.378 0.846 -18.642 1.00 95.56 212 LYS A N 1
ATOM 1706 C CA . LYS A 1 212 ? 13.366 1.363 -19.572 1.00 95.56 212 LYS A CA 1
ATOM 1707 C C . LYS A 1 212 ? 12.422 0.247 -20.014 1.00 95.56 212 LYS A C 1
ATOM 1709 O O . LYS A 1 212 ? 12.850 -0.771 -20.576 1.00 95.56 212 LYS A O 1
ATOM 1714 N N . ILE A 1 213 ? 11.127 0.462 -19.828 1.00 96.25 213 ILE A N 1
ATOM 1715 C CA . ILE A 1 213 ? 10.088 -0.464 -20.272 1.00 96.25 213 ILE A CA 1
ATOM 1716 C C . ILE A 1 213 ? 9.871 -0.275 -21.772 1.00 96.25 213 ILE A C 1
ATOM 1718 O O . ILE A 1 213 ? 9.589 0.824 -22.243 1.00 96.25 213 ILE A O 1
ATOM 1722 N N . THR A 1 214 ? 10.017 -1.363 -22.529 1.00 96.31 214 THR A N 1
ATOM 1723 C CA . THR A 1 214 ? 9.814 -1.396 -23.990 1.00 96.31 214 THR A CA 1
ATOM 1724 C C . THR A 1 214 ? 8.671 -2.327 -24.410 1.00 96.31 214 THR A C 1
ATOM 1726 O O . THR A 1 214 ? 8.254 -2.316 -25.567 1.00 96.31 214 THR A O 1
ATOM 1729 N N . ASP A 1 215 ? 8.112 -3.102 -23.472 1.00 96.94 215 ASP A N 1
ATOM 1730 C CA . ASP A 1 215 ? 6.946 -3.954 -23.713 1.00 96.94 215 ASP A CA 1
ATOM 1731 C C . ASP A 1 215 ? 5.704 -3.091 -23.979 1.00 96.94 215 ASP A C 1
ATOM 1733 O O . ASP A 1 215 ? 5.191 -2.405 -23.094 1.00 96.94 215 ASP A O 1
ATOM 1737 N N . SER A 1 216 ? 5.196 -3.143 -25.211 1.00 95.44 216 SER A N 1
ATOM 1738 C CA . SER A 1 216 ? 4.089 -2.293 -25.663 1.00 95.44 216 SER A CA 1
ATOM 1739 C C . SER A 1 216 ? 2.787 -2.513 -24.891 1.00 95.44 216 SER A C 1
ATOM 1741 O O . SER A 1 216 ? 1.997 -1.580 -24.753 1.00 95.44 216 SER A O 1
ATOM 1743 N N . LYS A 1 217 ? 2.553 -3.721 -24.359 1.00 95.94 217 LYS A N 1
ATOM 1744 C CA . LYS A 1 217 ? 1.367 -4.019 -23.547 1.00 95.94 217 LYS A CA 1
ATOM 1745 C C . LYS A 1 217 ? 1.477 -3.371 -22.165 1.00 95.94 217 LYS A C 1
ATOM 1747 O O . LYS A 1 217 ? 0.486 -2.813 -21.703 1.00 95.94 217 LYS A O 1
ATOM 1752 N N . LEU A 1 218 ? 2.650 -3.435 -21.529 1.00 95.69 218 LEU A N 1
ATOM 1753 C CA . LEU A 1 218 ? 2.919 -2.741 -20.266 1.00 95.69 218 LEU A CA 1
ATOM 1754 C C . LEU A 1 218 ? 2.827 -1.226 -20.451 1.00 95.69 218 LEU A C 1
ATOM 1756 O O . LEU A 1 218 ? 2.093 -0.589 -19.710 1.00 95.69 218 LEU A O 1
ATOM 1760 N N . ILE A 1 219 ? 3.482 -0.669 -21.474 1.00 94.94 219 ILE A N 1
ATOM 1761 C CA . ILE A 1 219 ? 3.442 0.776 -21.760 1.00 94.94 219 ILE A CA 1
ATOM 1762 C C . ILE A 1 219 ? 2.008 1.252 -21.971 1.00 94.94 219 ILE A C 1
ATOM 1764 O O . ILE A 1 219 ? 1.608 2.257 -21.395 1.00 94.94 219 ILE A O 1
ATOM 1768 N N . LYS A 1 220 ? 1.220 0.533 -22.781 1.00 95.06 220 LYS A N 1
ATOM 1769 C CA . LYS A 1 220 ? -0.178 0.902 -23.014 1.00 95.06 220 LYS A CA 1
ATOM 1770 C C . LYS A 1 220 ? -0.971 0.915 -21.708 1.00 95.06 220 LYS A C 1
ATOM 1772 O O . LYS A 1 220 ? -1.653 1.889 -21.434 1.00 95.06 220 LYS A O 1
ATOM 1777 N N . TRP A 1 221 ? -0.862 -0.145 -20.909 1.00 95.06 221 TRP A N 1
ATOM 1778 C CA . TRP A 1 221 ? -1.566 -0.232 -19.631 1.00 95.06 221 TRP A CA 1
ATOM 1779 C C . TRP A 1 221 ? -1.128 0.859 -18.645 1.00 95.06 221 TRP A C 1
ATOM 1781 O O . TRP A 1 221 ? -1.982 1.438 -17.984 1.00 95.06 221 TRP A O 1
ATOM 1791 N N . LEU A 1 222 ? 0.166 1.184 -18.593 1.00 93.75 222 LEU A N 1
ATOM 1792 C CA . LEU A 1 222 ? 0.687 2.273 -17.768 1.00 93.75 222 LEU A CA 1
ATOM 1793 C C . LEU A 1 222 ? 0.168 3.639 -18.225 1.00 93.75 222 LEU A C 1
ATOM 1795 O O . LEU A 1 222 ? -0.304 4.401 -17.396 1.00 93.75 222 LEU A O 1
ATOM 1799 N N . ASN A 1 223 ? 0.176 3.927 -19.529 1.00 91.31 223 ASN A N 1
ATOM 1800 C CA . ASN A 1 223 ? -0.374 5.175 -20.070 1.00 91.31 223 ASN A CA 1
ATOM 1801 C C . ASN A 1 223 ? -1.881 5.301 -19.808 1.00 91.31 223 ASN A C 1
ATOM 1803 O O . ASN A 1 223 ? -2.357 6.375 -19.452 1.00 91.31 223 ASN A O 1
ATOM 1807 N N . ASP A 1 224 ? -2.629 4.204 -19.957 1.00 91.25 224 ASP A N 1
ATOM 1808 C CA . ASP A 1 224 ? -4.072 4.181 -19.701 1.00 91.25 224 ASP A CA 1
ATOM 1809 C C . ASP A 1 224 ? -4.395 4.428 -18.204 1.00 91.25 224 ASP A C 1
ATOM 1811 O O . ASP A 1 224 ? -5.511 4.835 -17.888 1.00 91.25 224 ASP A O 1
ATOM 1815 N N . ASN A 1 225 ? -3.429 4.222 -17.293 1.00 84.69 225 ASN A N 1
ATOM 1816 C CA . ASN A 1 225 ? -3.592 4.336 -15.834 1.00 84.69 225 ASN A CA 1
ATOM 1817 C C . ASN A 1 225 ? -2.578 5.288 -15.168 1.00 84.69 225 ASN A C 1
ATOM 1819 O O . ASN A 1 225 ? -2.364 5.212 -13.959 1.00 84.69 225 ASN A O 1
ATOM 1823 N N . GLU A 1 226 ? -1.945 6.188 -15.923 1.00 77.75 226 GLU A N 1
ATOM 1824 C CA . GLU A 1 226 ? -0.781 6.969 -15.471 1.00 77.75 226 GLU A CA 1
ATOM 1825 C C . GLU A 1 226 ? -1.053 7.694 -14.144 1.00 77.75 226 GLU A C 1
ATOM 1827 O O . GLU A 1 226 ? -0.319 7.546 -13.172 1.00 77.75 226 GLU A O 1
ATOM 1832 N N . THR A 1 227 ? -2.187 8.386 -14.028 1.00 70.25 227 THR A N 1
ATOM 1833 C CA . THR A 1 227 ? -2.540 9.145 -12.815 1.00 70.25 227 THR A CA 1
ATOM 1834 C C . THR A 1 227 ? -2.774 8.278 -11.577 1.00 70.25 227 THR A C 1
ATOM 1836 O O . THR A 1 227 ? -2.695 8.765 -10.442 1.00 70.25 227 THR A O 1
ATOM 1839 N N . GLU A 1 228 ? -3.083 7.000 -11.780 1.00 76.56 228 GLU A N 1
ATOM 1840 C CA . GLU A 1 228 ? -3.259 6.026 -10.712 1.00 76.56 228 GLU A CA 1
ATOM 1841 C C . GLU A 1 228 ? -1.920 5.396 -10.334 1.00 76.56 228 GLU A C 1
ATOM 1843 O O . GLU A 1 228 ? -1.613 5.355 -9.144 1.00 76.56 228 GLU A O 1
ATOM 1848 N N . VAL A 1 229 ? -1.103 5.007 -11.318 1.00 79.19 229 VAL A N 1
ATOM 1849 C CA . VAL A 1 229 ? 0.123 4.228 -11.099 1.00 79.19 229 VAL A CA 1
ATOM 1850 C C . VAL A 1 229 ? 1.342 5.079 -10.761 1.00 79.19 229 VAL A C 1
ATOM 1852 O O . VAL A 1 229 ? 2.022 4.729 -9.811 1.00 79.19 229 VAL A O 1
ATOM 1855 N N . ALA A 1 230 ? 1.633 6.150 -11.503 1.00 74.69 230 ALA A N 1
ATOM 1856 C CA . ALA A 1 230 ? 2.684 7.106 -11.149 1.00 74.69 230 ALA A CA 1
ATOM 1857 C C . ALA A 1 230 ? 2.516 8.414 -11.941 1.00 74.69 230 ALA A C 1
ATOM 1859 O O . ALA A 1 230 ? 2.314 8.373 -13.156 1.00 74.69 230 ALA A O 1
ATOM 1860 N N . PRO A 1 231 ? 2.620 9.589 -11.300 1.00 69.69 231 PRO A N 1
ATOM 1861 C CA . PRO A 1 231 ? 2.555 10.853 -12.019 1.00 69.69 231 PRO A CA 1
ATOM 1862 C C . PRO A 1 231 ? 3.760 11.023 -12.966 1.00 69.69 231 PRO A C 1
ATOM 1864 O O . PRO A 1 231 ? 4.856 10.554 -12.655 1.00 69.69 231 PRO A O 1
ATOM 1867 N N . PRO A 1 232 ? 3.603 11.756 -14.084 1.00 65.00 232 PRO A N 1
ATOM 1868 C CA . PRO A 1 232 ? 4.737 12.117 -14.922 1.00 65.00 232 PRO A CA 1
ATOM 1869 C C . PRO A 1 232 ? 5.730 12.966 -14.128 1.00 65.00 232 PRO A C 1
ATOM 1871 O O . PRO A 1 232 ? 5.320 13.935 -13.480 1.00 65.00 232 PRO A O 1
ATOM 1874 N N . SER A 1 233 ? 7.024 12.632 -14.220 1.00 61.81 233 SER A N 1
ATOM 1875 C CA . SER A 1 233 ? 8.101 13.423 -13.597 1.00 61.81 233 SER A CA 1
ATOM 1876 C C . SER A 1 233 ? 8.100 14.867 -14.105 1.00 61.81 233 SER A C 1
ATOM 1878 O O . SER A 1 233 ?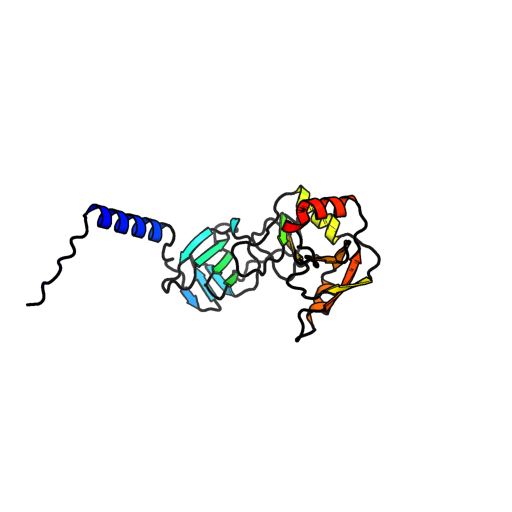 8.327 15.808 -13.351 1.00 61.81 233 SER A O 1
ATOM 1880 N N . TYR A 1 234 ? 7.736 15.057 -15.377 1.00 52.44 234 TYR A N 1
ATOM 1881 C CA . TYR A 1 234 ? 7.595 16.361 -16.003 1.00 52.44 234 TYR A CA 1
ATOM 1882 C C . TYR A 1 234 ? 6.123 16.711 -16.234 1.00 52.44 234 TYR A C 1
ATOM 1884 O O . TYR A 1 234 ? 5.465 16.174 -17.125 1.00 52.44 234 TYR A O 1
ATOM 1892 N N . LYS A 1 235 ? 5.609 17.677 -15.468 1.00 52.91 235 LYS A N 1
ATOM 1893 C CA . LYS A 1 235 ? 4.427 18.450 -15.864 1.00 52.91 235 LYS A CA 1
ATOM 1894 C C . LYS A 1 235 ? 4.913 19.801 -16.354 1.00 52.91 235 LYS A C 1
ATOM 1896 O O . LYS A 1 235 ? 5.319 20.637 -15.547 1.00 52.91 235 LYS A O 1
ATOM 1901 N N . GLU A 1 236 ? 4.883 20.010 -17.667 1.00 40.66 236 GLU A N 1
ATOM 1902 C CA . GLU A 1 236 ? 5.071 21.343 -18.231 1.00 40.66 236 GLU A CA 1
ATOM 1903 C C . GLU A 1 236 ? 4.072 22.281 -17.534 1.00 40.66 236 GLU A C 1
ATOM 1905 O O . GLU A 1 236 ? 2.875 21.985 -17.455 1.00 40.66 236 GLU A O 1
ATOM 1910 N N . LYS A 1 237 ? 4.563 23.369 -16.927 1.00 42.81 237 LYS A N 1
ATOM 1911 C CA . LYS A 1 237 ? 3.677 24.390 -16.362 1.00 42.81 237 LYS A CA 1
ATOM 1912 C C . LYS A 1 237 ? 2.920 25.026 -17.528 1.00 42.81 237 LYS A C 1
ATOM 1914 O O . LYS A 1 237 ? 3.520 25.801 -18.269 1.00 42.81 237 LYS A O 1
ATOM 1919 N N . LEU A 1 238 ? 1.642 24.679 -17.678 1.00 36.44 238 LEU A N 1
ATOM 1920 C CA . LEU A 1 238 ? 0.687 25.428 -18.502 1.00 36.44 238 LEU A CA 1
ATOM 1921 C C . LEU A 1 238 ? 0.481 26.840 -17.943 1.00 36.44 238 LEU A C 1
ATOM 1923 O O . LEU A 1 238 ? 0.385 26.974 -16.699 1.00 36.44 238 LEU A O 1
#

Sequence (238 aa):
MKKNKIIIIPTLAILIIIFCITIYNIKNPVIKGLYGNMEIIKYNGQTAEMDSFFSDSTEAEYLGRTEDKNFKVYAYKNGSNYNLFTLFGSDNTNTYKAPNFSIPKDGEVTKVFLDPNTREINNKVIKNQSDIEMFKKLVSYKNSEDVYHINNIYTEGTEIYFAYDNCPVTTSDNLVGYLAYIDHNWILVSPENYGDSNNTLYSNETDLIGSKITDSKLIKWLNDNETEVAPPSYKEKL

pLDDT: mean 85.19, std 13.26, range [36.44, 98.0]

Radius of gyration: 23.18 Å; chains: 1; bounding box: 59×68×57 Å